Protein AF-A0A427B7E8-F1 (afdb_monomer_lite)

Sequence (206 aa):
RSNPLPLSPSETVASIFVQERGRSRSCPNRGMAKTKPGKKELDSYTIKGANKVVRGTSTPFVSPKVVGDCVLMRPSDAEKPPYVARVERIEADHRGSARVRVRWYYRPEESAGGRRQFHGAKELFLSDHYDVQSARTIEGTCVVHSFKSYTKLEDVGPEDYFCRFEYKAATGGFTPDRVAVYRPLSPLFILLSSMDFYINLLMLLD

Foldseek 3Di:
DDDDDDDALLVVVVVVPPPPDDDDDDDDDDDDDDDFDDWDWDQWDQAPPDRDIWGAFDDPPDDDTDFTFKFFFADPDNVDGTWIWTFHTWIAHPVRWIKTKTFGWDDQCSFSVHDDPPADPQETAGEPDIDIGTSNRTPGTADEDEPVVLVPDPDADPRYHYYDWHAYSVPSAIPPNDDDDDDPQPPVNVVVVVVVVVVVVVVVVD

Secondary structure (DSSP, 8-state):
-PPPPPPPHHHHHHHHTTTT--------------PPPPPEEESEEEPTTS--EEE--B--SSSPPBPPPEEEE--SSTTSPPEEEEEEEEEE-TTS-EEEEEEEEEPGGGSTT---TTS-TTEEEEEEEEEEEEGGGEEEEEEEEEHHHHTT-SS--TTEEEEEEEEETTTTEEESS---------HHHHHHHHHHHHHHHHTT--

InterPro domains:
  IPR001025 Bromo adjacent homology (BAH) domain [PF01426] (67-176)
  IPR001025 Bromo adjacent homology (BAH) domain [PS51038] (63-178)
  IPR001025 Bromo adjacent homology (BAH) domain [SM00439] (63-178)
  IPR043151 Bromo adjacent homology (BAH) domain superfamily [G3DSA:2.30.30.490] (66-187)

pLDDT: mean 76.0, std 21.75, range [28.91, 97.75]

Struct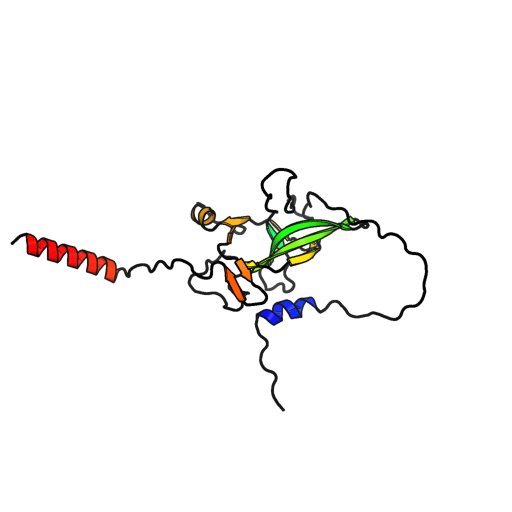ure (mmCIF, N/CA/C/O backbone):
data_AF-A0A427B7E8-F1
#
_entry.id   AF-A0A427B7E8-F1
#
loop_
_atom_site.group_PDB
_atom_site.id
_atom_site.type_symbol
_atom_site.label_atom_id
_atom_site.label_alt_id
_atom_site.label_comp_id
_atom_site.label_asym_id
_atom_site.label_entity_id
_atom_site.label_seq_id
_atom_site.pdbx_PDB_ins_code
_atom_site.Cartn_x
_atom_site.Cartn_y
_atom_site.Cartn_z
_atom_site.occupancy
_atom_site.B_iso_or_equiv
_atom_site.auth_seq_id
_atom_site.auth_comp_id
_atom_site.auth_asym_id
_atom_site.auth_atom_id
_atom_site.pdbx_PDB_model_num
ATOM 1 N N . ARG A 1 1 ? -23.566 -29.086 -22.280 1.00 37.09 1 ARG A N 1
ATOM 2 C CA . ARG A 1 1 ? -23.279 -27.632 -22.249 1.00 37.09 1 ARG A CA 1
ATOM 3 C C . ARG A 1 1 ? -23.268 -27.204 -20.789 1.00 37.09 1 ARG A C 1
ATOM 5 O O . ARG A 1 1 ? -24.310 -26.867 -20.253 1.00 37.09 1 ARG A O 1
ATOM 12 N N . SER A 1 2 ? -22.130 -27.354 -20.121 1.00 35.59 2 SER A N 1
ATOM 13 C CA . SER A 1 2 ? -21.929 -26.903 -18.744 1.00 35.59 2 SER A CA 1
ATOM 14 C C . SER A 1 2 ? -21.457 -25.452 -18.786 1.00 35.59 2 SER A C 1
ATOM 16 O O . SER A 1 2 ? -20.440 -25.164 -19.416 1.00 35.59 2 SER A O 1
ATOM 18 N N . ASN A 1 3 ? -22.215 -24.546 -18.170 1.00 31.62 3 ASN A N 1
ATOM 19 C CA . ASN A 1 3 ? -21.778 -23.168 -17.962 1.00 31.62 3 ASN A CA 1
ATOM 20 C C . ASN A 1 3 ? -20.504 -23.171 -17.098 1.00 31.62 3 ASN A C 1
ATOM 22 O O . ASN A 1 3 ? -20.471 -23.904 -16.105 1.00 31.62 3 ASN A O 1
ATOM 26 N N . PRO A 1 4 ? -19.460 -22.400 -17.442 1.00 40.78 4 PRO A N 1
ATOM 27 C CA . PRO A 1 4 ? -18.305 -22.257 -16.568 1.00 40.78 4 PRO A CA 1
ATOM 28 C C . PRO A 1 4 ? -18.699 -21.516 -15.278 1.00 40.78 4 PRO A C 1
ATOM 30 O O . PRO A 1 4 ? -19.472 -20.557 -15.309 1.00 40.78 4 PRO A O 1
ATOM 33 N N . LEU A 1 5 ? -18.186 -22.007 -14.147 1.00 36.38 5 LEU A N 1
ATOM 34 C CA . LEU A 1 5 ? -18.352 -21.426 -12.812 1.00 36.38 5 LEU A CA 1
ATOM 35 C C . LEU A 1 5 ? -17.667 -20.046 -12.723 1.00 36.38 5 LEU A C 1
ATOM 37 O O . LEU A 1 5 ? -16.650 -19.838 -13.389 1.00 36.38 5 LEU A O 1
ATOM 41 N N . PRO A 1 6 ? -18.181 -19.112 -11.902 1.00 35.22 6 PRO A N 1
ATOM 42 C CA . PRO A 1 6 ? -17.530 -17.824 -11.684 1.00 35.22 6 PRO A CA 1
ATOM 43 C C . PRO A 1 6 ? -16.169 -18.012 -10.994 1.00 35.22 6 PRO A C 1
ATOM 45 O O . PRO A 1 6 ? -16.070 -18.714 -9.988 1.00 35.22 6 PRO A O 1
ATOM 48 N N . LEU A 1 7 ? -15.127 -17.386 -11.552 1.00 35.84 7 LEU A N 1
ATOM 49 C CA . LEU A 1 7 ? -13.766 -17.381 -11.005 1.00 35.84 7 LEU A CA 1
ATOM 50 C C . LEU A 1 7 ? -13.718 -16.682 -9.640 1.00 35.84 7 LEU A C 1
ATOM 52 O O . LEU A 1 7 ? -14.457 -15.730 -9.376 1.00 35.84 7 LEU A O 1
ATOM 56 N N . SER A 1 8 ? -12.823 -17.158 -8.777 1.00 35.56 8 SER A N 1
ATOM 57 C CA . SER A 1 8 ? -12.616 -16.605 -7.439 1.00 35.56 8 SER A CA 1
ATOM 58 C C . SER A 1 8 ? -11.996 -15.191 -7.499 1.00 35.56 8 SER A C 1
ATOM 60 O O . SER A 1 8 ? -11.186 -14.918 -8.388 1.00 35.56 8 SER A O 1
ATOM 62 N N . PRO A 1 9 ? -12.293 -14.274 -6.551 1.00 41.09 9 PRO A N 1
ATOM 63 C CA . PRO A 1 9 ? -11.729 -12.913 -6.542 1.00 41.09 9 PRO A CA 1
ATOM 64 C C . PRO A 1 9 ? -10.189 -12.860 -6.543 1.00 41.09 9 PRO A C 1
ATOM 66 O O . PRO A 1 9 ? -9.605 -11.883 -7.011 1.00 41.09 9 PRO A O 1
ATOM 69 N N . SER A 1 10 ? -9.527 -13.921 -6.063 1.00 42.19 10 SER A N 1
ATOM 70 C CA . SER A 1 10 ? -8.066 -14.077 -6.066 1.00 42.19 10 SER A CA 1
ATOM 71 C C . SER A 1 10 ? -7.474 -14.322 -7.456 1.00 42.19 10 SER A C 1
ATOM 73 O O . SER A 1 10 ? -6.338 -13.927 -7.715 1.00 42.19 10 SER A O 1
ATOM 75 N N . GLU A 1 11 ? -8.228 -14.937 -8.371 1.00 38.25 11 GLU A N 1
ATOM 76 C CA . GLU A 1 11 ? -7.767 -15.196 -9.739 1.00 38.25 11 GLU A CA 1
ATOM 77 C C . GLU A 1 11 ? -7.859 -13.946 -10.612 1.00 38.25 11 GLU A C 1
ATOM 79 O O . GLU A 1 11 ? -7.011 -13.758 -11.477 1.00 38.25 11 GLU A O 1
ATOM 84 N N . THR A 1 12 ? -8.801 -13.039 -10.334 1.00 41.81 12 THR A N 1
ATOM 85 C CA . THR A 1 12 ? -8.992 -11.806 -11.112 1.00 41.81 12 THR A CA 1
ATOM 86 C C . THR A 1 12 ? -7.760 -10.900 -11.069 1.00 41.81 12 THR A C 1
ATOM 88 O O . THR A 1 12 ? -7.371 -10.335 -12.089 1.00 41.81 12 THR A O 1
ATOM 91 N N . VAL A 1 13 ? -7.082 -10.796 -9.921 1.00 41.06 13 VAL A N 1
ATOM 92 C CA . VAL A 1 13 ? -5.848 -9.994 -9.802 1.00 41.06 13 VAL A CA 1
ATOM 93 C C . VAL A 1 13 ? -4.673 -10.677 -10.514 1.00 41.06 13 VAL A C 1
ATOM 95 O O . VAL A 1 13 ? -3.856 -10.001 -11.137 1.00 41.06 13 VAL A O 1
ATOM 98 N N . ALA A 1 14 ? -4.616 -12.013 -10.496 1.00 37.06 14 ALA A N 1
ATOM 99 C CA . ALA A 1 14 ? -3.583 -12.786 -11.186 1.00 37.06 14 ALA A CA 1
ATOM 100 C C . ALA A 1 14 ? -3.776 -12.810 -12.717 1.00 37.06 14 ALA A C 1
ATOM 102 O O . ALA A 1 14 ? -2.796 -12.768 -13.460 1.00 37.06 14 ALA A O 1
ATOM 103 N N . SER A 1 15 ? -5.020 -12.827 -13.207 1.00 37.25 15 SER A N 1
ATOM 104 C CA . SER A 1 15 ? -5.332 -12.851 -14.641 1.00 37.25 15 SER A CA 1
ATOM 105 C C . SER A 1 15 ? -5.178 -11.490 -15.325 1.00 37.25 15 SER A C 1
ATOM 107 O O . SER A 1 15 ? -4.880 -11.444 -16.517 1.00 37.25 15 SER A O 1
ATOM 109 N N . ILE A 1 16 ? -5.325 -10.376 -14.596 1.00 40.59 16 ILE A N 1
ATOM 110 C CA . ILE A 1 16 ? -5.232 -9.018 -15.170 1.00 40.59 16 ILE A CA 1
ATOM 111 C C . ILE A 1 16 ? -3.796 -8.659 -15.610 1.00 40.59 16 ILE A C 1
ATOM 113 O O . ILE A 1 16 ? -3.622 -7.877 -16.541 1.00 40.59 16 ILE A O 1
ATOM 117 N N . PHE A 1 17 ? -2.755 -9.278 -15.040 1.00 41.44 17 PHE A N 1
ATOM 118 C CA . PHE A 1 17 ? -1.353 -8.963 -15.372 1.00 41.44 17 PHE A CA 1
ATOM 119 C C . PHE A 1 17 ? -0.714 -9.856 -16.455 1.00 41.44 17 PHE A C 1
ATOM 121 O O . PHE A 1 17 ? 0.466 -9.695 -16.772 1.00 41.44 17 PHE A O 1
ATOM 128 N N . VAL A 1 18 ? -1.471 -10.775 -17.069 1.00 39.47 18 VAL A N 1
ATOM 129 C CA . VAL A 1 18 ? -0.955 -11.668 -18.131 1.00 39.47 18 VAL A CA 1
ATOM 130 C C . VAL A 1 18 ? -1.070 -11.052 -19.544 1.00 39.47 18 VAL A C 1
ATOM 132 O O . VAL A 1 18 ? -0.417 -11.520 -20.479 1.00 39.47 18 VAL A O 1
ATOM 135 N N . GLN A 1 19 ? -1.796 -9.944 -19.725 1.00 33.22 19 GLN A N 1
ATOM 136 C CA . GLN A 1 19 ? -2.149 -9.396 -21.046 1.00 33.22 19 GLN A CA 1
ATOM 137 C C . GLN A 1 19 ? -1.068 -8.513 -21.726 1.00 33.22 19 GLN A C 1
ATOM 139 O O . GLN A 1 19 ? -1.409 -7.628 -22.499 1.00 33.22 19 GLN A O 1
ATOM 144 N N . GLU A 1 20 ? 0.235 -8.741 -21.509 1.00 38.25 20 GLU A N 1
ATOM 145 C CA . GLU A 1 20 ? 1.307 -8.091 -22.307 1.00 38.25 20 GLU A CA 1
ATOM 146 C C . GLU A 1 20 ? 2.416 -9.055 -22.778 1.00 38.25 20 GLU A C 1
ATOM 148 O O . GLU A 1 20 ? 3.573 -8.681 -22.979 1.00 38.25 20 GLU A O 1
ATOM 153 N N . ARG A 1 21 ? 2.097 -10.332 -23.020 1.00 38.88 21 ARG A N 1
ATOM 154 C CA . ARG A 1 21 ? 3.021 -11.239 -23.731 1.00 38.88 21 ARG A CA 1
ATOM 155 C C . ARG A 1 21 ? 2.403 -11.796 -25.004 1.00 38.88 21 ARG A C 1
ATOM 157 O O . ARG A 1 21 ? 1.985 -12.946 -25.052 1.00 38.88 21 ARG A O 1
ATOM 164 N N . GLY A 1 22 ? 2.406 -10.987 -26.064 1.00 29.19 22 GLY A N 1
ATOM 165 C CA . GLY A 1 22 ? 1.890 -11.383 -27.375 1.00 29.19 22 GLY A CA 1
ATOM 166 C C . GLY A 1 22 ? 2.689 -10.861 -28.570 1.00 29.19 22 GLY A C 1
ATOM 167 O O . GLY A 1 22 ? 2.204 -9.983 -29.270 1.00 29.19 22 GLY A O 1
ATOM 168 N N . ARG A 1 23 ? 3.883 -11.424 -28.830 1.00 30.59 23 ARG A N 1
ATOM 169 C CA . ARG A 1 23 ? 4.387 -11.857 -30.164 1.00 30.59 23 ARG A CA 1
ATOM 170 C C . ARG A 1 23 ? 5.882 -12.192 -30.100 1.00 30.59 23 ARG A C 1
ATOM 172 O O . ARG A 1 23 ? 6.728 -11.309 -30.155 1.00 30.59 23 ARG A O 1
ATOM 179 N N . SER A 1 24 ? 6.204 -13.484 -30.056 1.00 31.16 24 SER A N 1
ATOM 180 C CA . SER A 1 24 ? 7.532 -13.985 -30.424 1.00 31.16 24 SER A CA 1
ATOM 181 C C . SER A 1 24 ? 7.442 -14.564 -31.834 1.00 31.16 24 SER A C 1
ATOM 183 O O . SER A 1 24 ? 6.678 -15.499 -32.069 1.00 31.16 24 SER A O 1
ATOM 185 N N . ARG A 1 25 ? 8.180 -13.982 -32.783 1.00 34.78 25 ARG A N 1
ATOM 186 C CA . ARG A 1 25 ? 8.482 -14.610 -34.073 1.00 34.78 25 ARG A CA 1
ATOM 187 C C . ARG A 1 25 ? 9.957 -15.011 -34.061 1.00 34.78 25 ARG A C 1
ATOM 189 O O . ARG A 1 25 ? 10.818 -14.157 -33.893 1.00 34.78 25 ARG A O 1
ATOM 196 N N . SER A 1 26 ? 10.167 -16.324 -34.177 1.00 31.08 26 SER A N 1
ATOM 197 C CA . SER A 1 26 ? 11.325 -17.060 -34.717 1.00 31.08 26 SER A CA 1
ATOM 198 C C . SER A 1 26 ? 12.724 -16.423 -34.638 1.00 31.08 26 SER A C 1
ATOM 200 O O . SER A 1 26 ? 13.032 -15.472 -35.352 1.00 31.08 26 SER A O 1
ATOM 202 N N . CYS A 1 27 ? 13.623 -17.071 -33.886 1.00 28.91 27 CYS A N 1
ATOM 203 C CA . CYS A 1 27 ? 15.077 -17.004 -34.101 1.00 28.91 27 CYS A CA 1
ATOM 204 C C . CYS A 1 27 ? 15.452 -17.771 -35.394 1.00 28.91 27 CYS A C 1
ATOM 206 O O . CYS A 1 27 ? 14.729 -18.707 -35.745 1.00 28.91 27 CYS A O 1
ATOM 208 N N . PRO A 1 28 ? 16.557 -17.428 -36.091 1.00 44.78 28 PRO A N 1
ATOM 209 C CA . PRO A 1 28 ? 17.889 -17.847 -35.626 1.00 44.78 28 PRO A CA 1
ATOM 210 C C . PRO A 1 28 ? 19.011 -16.817 -35.892 1.00 44.78 28 PRO A C 1
ATOM 212 O O . PRO A 1 28 ? 19.039 -16.173 -36.931 1.00 44.78 28 PRO A O 1
ATOM 215 N N . ASN A 1 29 ? 19.988 -16.683 -34.988 1.00 31.52 29 ASN A N 1
ATOM 216 C CA . ASN A 1 29 ? 21.322 -17.267 -35.181 1.00 31.52 29 ASN A CA 1
ATOM 217 C C . ASN A 1 29 ? 22.261 -16.978 -33.998 1.00 31.52 29 ASN A C 1
ATOM 219 O O . ASN A 1 29 ? 22.128 -15.997 -33.269 1.00 31.52 29 ASN A O 1
ATOM 223 N N . ARG A 1 30 ? 23.199 -17.904 -33.815 1.00 47.28 30 ARG A N 1
ATOM 224 C CA . ARG A 1 30 ? 24.171 -18.019 -32.726 1.00 47.28 30 ARG A CA 1
ATOM 225 C C . ARG A 1 30 ? 25.289 -16.973 -32.895 1.00 47.28 30 ARG A C 1
ATOM 227 O O . ARG A 1 30 ? 25.901 -16.918 -33.954 1.00 47.28 30 ARG A O 1
ATOM 234 N N . GLY A 1 31 ? 25.590 -16.187 -31.858 1.00 31.00 31 GLY A N 1
ATOM 235 C CA . GLY A 1 31 ? 26.728 -15.260 -31.871 1.00 31.00 31 GLY A CA 1
ATOM 236 C C . GLY A 1 31 ? 26.969 -14.551 -30.535 1.00 31.00 31 GLY A C 1
ATOM 237 O O . GLY A 1 31 ? 26.147 -13.748 -30.114 1.00 31.00 31 GLY A O 1
ATOM 238 N N . MET A 1 32 ? 28.113 -14.861 -29.911 1.00 34.97 32 MET A N 1
ATOM 239 C CA . MET A 1 32 ? 28.800 -14.163 -28.806 1.00 34.97 32 MET A CA 1
ATOM 240 C C . MET A 1 32 ? 27.991 -13.816 -27.541 1.00 34.97 32 MET A C 1
ATOM 242 O O . MET A 1 32 ? 27.148 -12.920 -27.516 1.00 34.97 32 MET A O 1
ATOM 246 N N . ALA A 1 33 ? 28.359 -14.460 -26.429 1.00 42.69 33 ALA A N 1
ATOM 247 C CA . ALA A 1 33 ? 27.964 -14.060 -25.084 1.00 42.69 33 ALA A CA 1
ATOM 248 C C . ALA A 1 33 ? 28.515 -12.658 -24.769 1.00 42.69 33 ALA A C 1
ATOM 250 O O . ALA A 1 33 ? 29.646 -12.499 -24.323 1.00 42.69 33 ALA A O 1
ATOM 251 N N . LYS A 1 34 ? 27.701 -11.627 -25.010 1.00 34.41 34 LYS A N 1
ATOM 252 C CA . LYS A 1 34 ? 27.909 -10.303 -24.426 1.00 34.41 34 LYS A CA 1
ATOM 253 C C . LYS A 1 34 ? 27.431 -10.371 -22.979 1.00 34.41 34 LYS A C 1
ATOM 255 O O . LYS A 1 34 ? 26.247 -10.606 -22.728 1.00 34.41 34 LYS A O 1
ATOM 260 N N . THR A 1 35 ? 28.347 -10.197 -22.032 1.00 43.00 35 THR A N 1
ATOM 261 C CA . THR A 1 35 ? 28.036 -9.985 -20.616 1.00 43.00 35 THR A CA 1
ATOM 262 C C . THR A 1 35 ? 27.009 -8.860 -20.521 1.00 43.00 35 THR A C 1
ATOM 264 O O . THR A 1 35 ? 27.257 -7.737 -20.960 1.00 43.00 35 THR A O 1
ATOM 267 N N . LYS A 1 36 ? 25.807 -9.177 -20.022 1.00 50.84 36 LYS A N 1
ATOM 268 C CA . LYS A 1 36 ? 24.754 -8.176 -19.824 1.00 50.84 36 LYS A CA 1
ATOM 269 C C . LYS A 1 36 ? 25.308 -7.106 -18.874 1.00 50.84 36 LYS A C 1
ATOM 271 O O . LYS A 1 36 ? 25.783 -7.489 -17.805 1.00 50.84 36 LYS A O 1
ATOM 276 N N . PRO A 1 37 ? 25.253 -5.806 -19.217 1.00 50.06 37 PRO A N 1
ATOM 277 C CA . PRO A 1 37 ? 25.640 -4.759 -18.282 1.00 50.06 37 PRO A CA 1
ATOM 278 C C . PRO A 1 37 ? 24.789 -4.909 -17.016 1.00 50.06 37 PRO A C 1
ATOM 280 O O . PRO A 1 37 ? 23.557 -4.978 -17.091 1.00 50.06 37 PRO A O 1
ATOM 283 N N . GLY A 1 38 ? 25.469 -5.082 -15.880 1.00 58.19 38 GLY A N 1
ATOM 284 C CA . GLY A 1 38 ? 24.855 -5.407 -14.598 1.00 58.19 38 GLY A CA 1
ATOM 285 C C . GLY A 1 38 ? 23.848 -4.340 -14.184 1.00 58.19 38 GLY A C 1
ATOM 286 O O . GLY A 1 38 ? 24.094 -3.145 -14.335 1.00 58.19 38 GLY A O 1
ATOM 287 N N . LYS A 1 39 ? 22.691 -4.773 -13.681 1.00 68.00 39 LYS A N 1
ATOM 288 C CA . LYS A 1 39 ? 21.717 -3.871 -13.066 1.00 68.00 39 LYS A CA 1
ATOM 289 C C . LYS A 1 39 ? 22.370 -3.185 -11.865 1.00 68.00 39 LYS A C 1
ATOM 291 O O . LYS A 1 39 ? 22.952 -3.872 -11.027 1.00 68.00 39 LYS A O 1
ATOM 296 N N . LYS A 1 40 ? 22.260 -1.859 -11.776 1.00 83.62 40 LYS A N 1
ATOM 297 C CA . LYS A 1 40 ? 22.795 -1.086 -10.650 1.00 83.62 40 LYS A CA 1
ATOM 298 C C . LYS A 1 40 ? 21.686 -0.855 -9.628 1.00 83.62 40 LYS A C 1
ATOM 300 O O . LYS A 1 40 ? 20.606 -0.397 -9.989 1.00 83.62 40 LYS A O 1
ATOM 305 N N . GLU A 1 41 ? 21.942 -1.179 -8.368 1.00 85.38 41 GLU A N 1
ATOM 306 C CA . GLU A 1 41 ? 21.055 -0.813 -7.261 1.00 85.38 41 GLU A CA 1
ATOM 307 C C . GLU A 1 41 ? 21.144 0.689 -6.987 1.00 85.38 41 GLU A C 1
ATOM 309 O O . GLU A 1 41 ? 22.225 1.273 -7.080 1.00 85.38 41 GLU A O 1
ATOM 314 N N . LEU A 1 42 ? 20.004 1.311 -6.702 1.00 84.44 42 LEU A N 1
ATOM 315 C CA . LEU A 1 42 ? 19.911 2.718 -6.332 1.00 84.44 42 LEU A CA 1
ATOM 316 C C . LEU A 1 42 ? 19.468 2.839 -4.875 1.00 84.44 42 LEU A C 1
ATOM 318 O O . LEU A 1 42 ? 18.550 2.137 -4.453 1.00 84.44 42 LEU A O 1
ATOM 322 N N . ASP A 1 43 ? 20.053 3.791 -4.150 1.00 85.00 43 ASP A N 1
ATOM 323 C CA . ASP A 1 43 ? 19.657 4.090 -2.768 1.00 85.00 43 ASP A CA 1
ATOM 324 C C . ASP A 1 43 ? 18.308 4.824 -2.705 1.00 85.00 43 ASP A C 1
ATOM 326 O O . ASP A 1 43 ? 17.549 4.688 -1.743 1.00 85.00 43 ASP A O 1
ATOM 330 N N . SER A 1 44 ? 17.992 5.611 -3.739 1.00 89.31 44 SER A N 1
ATOM 331 C CA . SER A 1 44 ? 16.766 6.400 -3.811 1.00 89.31 44 SER A CA 1
ATOM 332 C C . SER A 1 44 ? 16.293 6.666 -5.244 1.00 89.31 44 SER A C 1
ATOM 334 O O . SER A 1 44 ? 17.034 6.511 -6.219 1.00 89.31 44 SER A O 1
ATOM 336 N N . TYR A 1 45 ? 15.030 7.069 -5.369 1.00 89.94 45 TYR A N 1
ATOM 337 C CA . TYR A 1 45 ? 14.390 7.484 -6.612 1.00 89.94 45 TYR A CA 1
ATOM 338 C C . TYR A 1 45 ? 13.497 8.702 -6.375 1.00 89.94 45 TYR A C 1
ATOM 340 O O . TYR A 1 45 ? 12.617 8.673 -5.517 1.00 89.94 45 TYR A O 1
ATOM 348 N N . THR A 1 46 ? 13.686 9.759 -7.162 1.00 91.88 46 THR A N 1
ATOM 349 C CA . THR A 1 46 ? 12.806 10.934 -7.140 1.00 91.88 46 THR A CA 1
ATOM 350 C C . THR A 1 46 ? 11.624 10.712 -8.075 1.00 91.88 46 THR A C 1
ATOM 352 O O . THR A 1 46 ? 11.805 10.445 -9.267 1.00 91.88 46 THR A O 1
ATOM 355 N N . ILE A 1 47 ? 10.410 10.834 -7.540 1.00 89.06 47 ILE A N 1
ATOM 356 C CA . ILE A 1 47 ? 9.178 10.708 -8.320 1.00 89.06 47 ILE A CA 1
ATOM 357 C C . ILE A 1 47 ? 9.154 11.830 -9.364 1.00 89.06 47 ILE A C 1
ATOM 359 O O . ILE A 1 47 ? 9.420 12.992 -9.076 1.00 89.06 47 ILE A O 1
ATOM 363 N N . LYS A 1 48 ? 8.862 11.506 -10.623 1.00 81.62 48 LYS A N 1
ATOM 364 C CA . LYS A 1 48 ? 8.803 12.532 -11.672 1.00 81.62 48 LYS A CA 1
ATOM 365 C C . LYS A 1 48 ? 7.533 13.362 -11.502 1.00 81.62 48 LYS A C 1
ATOM 367 O O . LYS A 1 48 ? 6.450 12.796 -11.433 1.00 81.62 48 LYS A O 1
ATOM 372 N N . GLY A 1 49 ? 7.666 14.687 -11.461 1.00 75.19 49 GLY A N 1
ATOM 373 C CA . GLY A 1 49 ? 6.532 15.610 -11.303 1.00 75.19 49 GLY A CA 1
ATOM 374 C C . GLY A 1 49 ? 6.115 15.880 -9.854 1.00 75.19 49 GLY A C 1
ATOM 375 O O . GLY A 1 49 ? 5.320 16.782 -9.620 1.00 75.19 49 GLY A O 1
ATOM 376 N N . ALA A 1 50 ? 6.692 15.174 -8.880 1.00 72.62 50 ALA A N 1
ATOM 377 C CA . ALA A 1 50 ? 6.544 15.468 -7.461 1.00 72.62 50 ALA A CA 1
ATOM 378 C C . ALA A 1 50 ? 7.940 15.502 -6.831 1.00 72.62 50 ALA A C 1
ATOM 380 O O . ALA A 1 50 ? 8.683 14.540 -6.963 1.00 72.62 50 ALA A O 1
ATOM 381 N N . ASN A 1 51 ? 8.316 16.572 -6.125 1.00 81.38 51 ASN A N 1
ATOM 382 C CA . ASN A 1 51 ? 9.623 16.692 -5.450 1.00 81.38 51 ASN A CA 1
ATOM 383 C C . ASN A 1 51 ? 9.730 15.782 -4.203 1.00 81.38 51 ASN A C 1
ATOM 385 O O . ASN A 1 51 ? 10.129 16.218 -3.127 1.00 81.38 51 ASN A O 1
ATOM 389 N N . LYS A 1 52 ? 9.327 14.515 -4.334 1.00 88.00 52 LYS A N 1
ATOM 390 C CA . LYS A 1 52 ? 9.325 13.482 -3.302 1.00 88.00 52 LYS A CA 1
ATOM 391 C C . LYS A 1 52 ? 10.322 12.388 -3.679 1.00 88.00 52 LYS A C 1
ATOM 393 O O . LYS A 1 52 ? 10.394 11.968 -4.835 1.00 88.00 52 LYS A O 1
ATOM 398 N N . VAL A 1 53 ? 11.075 11.928 -2.688 1.00 89.88 53 VAL A N 1
ATOM 399 C CA . VAL A 1 53 ? 12.111 10.899 -2.831 1.00 89.88 53 VAL A CA 1
ATOM 400 C C . VAL A 1 53 ? 11.638 9.617 -2.154 1.00 89.88 53 VAL A C 1
ATOM 402 O O . VAL A 1 53 ? 11.126 9.664 -1.042 1.00 89.88 53 VAL A O 1
ATOM 405 N N . VAL A 1 54 ? 11.822 8.491 -2.836 1.00 91.75 54 VAL A N 1
ATOM 406 C CA . VAL A 1 54 ? 11.476 7.139 -2.388 1.00 91.75 54 VAL A CA 1
ATOM 407 C C . VAL A 1 54 ? 12.754 6.342 -2.169 1.00 91.75 54 VAL A C 1
ATOM 409 O O . VAL A 1 54 ? 13.644 6.364 -3.020 1.00 91.75 54 VAL A O 1
ATOM 412 N N . ARG A 1 55 ? 12.840 5.611 -1.060 1.00 91.94 55 ARG A N 1
ATOM 413 C CA . ARG A 1 55 ? 13.970 4.752 -0.689 1.00 91.94 55 ARG A CA 1
ATOM 414 C C . ARG A 1 55 ? 13.526 3.305 -0.523 1.00 91.94 55 ARG A C 1
ATOM 416 O O . ARG A 1 55 ? 12.428 3.023 -0.044 1.00 91.94 55 ARG A O 1
ATOM 423 N N . GLY A 1 56 ? 14.394 2.387 -0.937 1.00 86.31 56 GLY A N 1
ATOM 424 C CA . GLY A 1 56 ? 14.196 0.960 -0.703 1.00 86.31 56 GLY A CA 1
ATOM 425 C C . GLY A 1 56 ? 14.553 0.549 0.721 1.00 86.31 56 GLY A C 1
ATOM 426 O O . GLY A 1 56 ? 15.194 1.293 1.463 1.00 86.31 56 GLY A O 1
ATOM 427 N N . THR A 1 57 ? 14.157 -0.666 1.082 1.00 82.31 57 THR A N 1
ATOM 428 C CA . THR A 1 57 ? 14.633 -1.327 2.293 1.00 82.31 57 THR A CA 1
ATOM 429 C C . THR A 1 57 ? 16.154 -1.469 2.220 1.00 82.31 57 THR A C 1
ATOM 431 O O . THR A 1 57 ? 16.671 -2.112 1.308 1.00 82.31 57 THR A O 1
ATOM 434 N N . SER A 1 58 ? 16.874 -0.943 3.209 1.00 73.50 58 SER A N 1
ATOM 435 C CA . SER A 1 58 ? 18.310 -1.186 3.356 1.00 73.50 58 SER A CA 1
ATOM 436 C C . SER A 1 58 ? 18.574 -2.085 4.562 1.00 73.50 58 SER A C 1
ATOM 438 O O . SER A 1 58 ? 17.955 -1.967 5.622 1.00 73.50 58 SER A O 1
ATOM 440 N N . THR A 1 59 ? 19.484 -3.041 4.395 1.00 59.75 59 THR A N 1
ATOM 441 C CA . THR A 1 59 ? 20.048 -3.815 5.504 1.00 59.75 59 THR A CA 1
ATOM 442 C C . THR A 1 59 ? 21.449 -3.281 5.765 1.00 59.75 59 THR A C 1
ATOM 444 O O . THR A 1 59 ? 22.355 -3.596 4.988 1.00 59.75 59 THR A O 1
ATOM 447 N N . PRO A 1 60 ? 21.660 -2.459 6.806 1.00 65.75 60 PRO A N 1
ATOM 448 C CA . PRO A 1 60 ? 23.006 -2.076 7.196 1.00 65.75 60 PRO A CA 1
ATOM 449 C C . PRO A 1 60 ? 23.810 -3.326 7.565 1.00 65.75 60 PRO A C 1
ATOM 451 O O . PRO A 1 60 ? 23.265 -4.293 8.099 1.00 65.75 60 PRO A O 1
ATOM 454 N N . PHE A 1 61 ? 25.119 -3.297 7.304 1.00 64.62 61 PHE A N 1
ATOM 455 C CA . PHE A 1 61 ? 26.046 -4.381 7.658 1.00 64.62 61 PHE A CA 1
ATOM 456 C C . PHE A 1 61 ? 26.068 -4.661 9.177 1.00 64.62 61 PHE A C 1
ATOM 458 O O . PHE A 1 61 ? 26.439 -5.751 9.600 1.00 64.62 61 PHE A O 1
ATOM 465 N N . VAL A 1 62 ? 25.612 -3.704 9.999 1.00 51.50 62 VAL A N 1
ATOM 466 C CA . VAL A 1 62 ? 25.446 -3.834 11.451 1.00 51.50 62 VAL A CA 1
ATOM 467 C C . VAL A 1 62 ? 24.117 -3.182 11.878 1.00 51.50 62 VAL A C 1
ATOM 469 O O . VAL A 1 62 ? 24.013 -1.960 11.903 1.00 51.50 62 VAL A O 1
ATOM 472 N N . SER A 1 63 ? 23.122 -3.991 12.278 1.00 59.50 63 SER A N 1
ATOM 473 C CA . SER A 1 63 ? 21.845 -3.602 12.940 1.00 59.50 63 SER A CA 1
ATOM 474 C C . SER A 1 63 ? 20.880 -2.662 12.173 1.00 59.50 63 SER A C 1
ATOM 476 O O . SER A 1 63 ? 21.169 -2.247 11.060 1.00 59.50 63 SER A O 1
ATOM 478 N N . PRO A 1 64 ? 19.675 -2.410 12.726 1.00 67.75 64 PRO A N 1
ATOM 479 C CA . PRO A 1 64 ? 18.402 -2.990 12.281 1.00 67.75 64 PRO A CA 1
ATOM 480 C C . PRO A 1 64 ? 18.045 -2.730 10.804 1.00 67.75 64 PRO A C 1
ATOM 482 O O . PRO A 1 64 ? 18.354 -1.688 10.234 1.00 67.75 64 PRO A O 1
ATOM 485 N N . LYS A 1 65 ? 17.307 -3.677 10.204 1.00 70.25 65 LYS A N 1
ATOM 486 C CA . LYS A 1 65 ? 16.719 -3.537 8.862 1.00 70.25 65 LYS A CA 1
ATOM 487 C C . LYS A 1 65 ? 15.892 -2.249 8.793 1.00 70.25 65 LYS A C 1
ATOM 489 O O . LYS A 1 65 ? 14.871 -2.140 9.474 1.00 70.25 65 LYS A O 1
ATOM 494 N N . VAL A 1 66 ? 16.308 -1.311 7.947 1.00 78.06 66 VAL A N 1
ATOM 495 C CA . VAL A 1 66 ? 15.549 -0.090 7.683 1.00 78.06 66 VAL A CA 1
ATOM 496 C C . VAL A 1 66 ? 14.432 -0.460 6.721 1.00 78.06 66 VAL A C 1
ATOM 498 O O . VAL A 1 66 ? 14.675 -0.924 5.607 1.00 78.06 66 VAL A O 1
ATOM 501 N N . VAL A 1 67 ? 13.195 -0.323 7.186 1.00 81.44 67 VAL A N 1
ATOM 502 C CA . VAL A 1 67 ? 12.002 -0.593 6.381 1.00 81.44 67 VAL A CA 1
ATOM 503 C C . VAL A 1 67 ? 11.929 0.452 5.268 1.00 81.44 67 VAL A C 1
ATOM 505 O O . VAL A 1 67 ? 12.024 1.642 5.553 1.00 81.44 67 VAL A O 1
ATOM 508 N N . GLY A 1 68 ? 11.793 0.007 4.016 1.00 86.88 68 GLY A N 1
ATOM 509 C CA . GLY A 1 68 ? 11.668 0.916 2.878 1.00 86.88 68 GLY A CA 1
ATOM 510 C C . GLY A 1 68 ? 10.370 1.721 2.886 1.00 86.88 68 GLY A C 1
ATOM 511 O O . GLY A 1 68 ? 9.407 1.383 3.584 1.00 86.88 68 GLY A O 1
ATOM 512 N N . ASP A 1 69 ? 10.349 2.780 2.080 1.00 94.31 69 ASP A N 1
ATOM 513 C CA . ASP A 1 69 ? 9.213 3.694 2.002 1.00 94.31 69 ASP A CA 1
ATOM 514 C C . ASP A 1 69 ? 7.969 2.981 1.436 1.00 94.31 69 ASP A C 1
ATOM 516 O O . ASP A 1 69 ? 8.059 2.031 0.645 1.00 94.31 69 ASP A O 1
ATOM 520 N N . CYS A 1 70 ? 6.786 3.444 1.842 1.00 96.50 70 CYS A N 1
ATOM 521 C CA . CYS A 1 70 ? 5.518 2.999 1.271 1.00 96.50 70 CYS A CA 1
ATOM 522 C C . CYS A 1 70 ? 5.058 3.979 0.185 1.00 96.50 70 CYS A C 1
ATOM 524 O O . CYS A 1 70 ? 5.223 5.196 0.296 1.00 96.50 70 CYS A O 1
ATOM 526 N N . VAL A 1 71 ? 4.507 3.437 -0.896 1.00 96.88 71 VAL A N 1
ATOM 527 C CA . VAL A 1 71 ? 4.144 4.195 -2.094 1.00 96.88 71 VAL A CA 1
ATOM 528 C C . VAL A 1 71 ? 2.737 3.866 -2.565 1.00 96.88 71 VAL A C 1
ATOM 530 O O . VAL A 1 71 ? 2.254 2.744 -2.396 1.00 96.88 71 VAL A O 1
ATOM 533 N N . LEU A 1 72 ? 2.120 4.859 -3.203 1.00 96.44 72 LEU A N 1
ATOM 534 C CA . LEU A 1 72 ? 0.919 4.702 -4.006 1.00 96.44 72 LEU A CA 1
ATOM 535 C C . LEU A 1 72 ? 1.312 4.450 -5.458 1.00 96.44 72 LEU A C 1
ATOM 537 O O . LEU A 1 72 ? 2.102 5.202 -6.039 1.00 96.44 72 LEU A O 1
ATOM 541 N N . MET A 1 73 ? 0.756 3.397 -6.043 1.00 95.25 73 MET A N 1
ATOM 542 C CA . MET A 1 73 ? 1.020 2.995 -7.417 1.00 95.25 73 MET A CA 1
ATOM 543 C C . MET A 1 73 ? -0.264 3.028 -8.231 1.00 95.25 73 MET A C 1
ATOM 545 O O . MET A 1 73 ? -1.314 2.571 -7.773 1.00 95.25 73 MET A O 1
ATOM 549 N N . ARG A 1 74 ? -0.149 3.537 -9.458 1.00 94.44 74 ARG A N 1
ATOM 550 C CA . ARG A 1 74 ? -1.258 3.614 -10.401 1.00 94.44 74 ARG A CA 1
ATOM 551 C C . ARG A 1 74 ? -1.876 2.227 -10.611 1.00 94.44 74 ARG A C 1
ATOM 553 O O . ARG A 1 74 ? -1.131 1.293 -10.931 1.00 94.44 74 ARG A O 1
ATOM 560 N N . PRO A 1 75 ? -3.203 2.091 -10.487 1.00 92.12 75 PRO A N 1
ATOM 561 C CA . PRO A 1 75 ? -3.876 0.843 -10.778 1.00 92.12 75 PRO A CA 1
ATOM 562 C C . PRO A 1 75 ? -3.999 0.607 -12.285 1.00 92.12 75 PRO A C 1
ATOM 564 O O . PRO A 1 75 ? -3.955 1.539 -13.087 1.00 92.12 75 PRO A O 1
ATOM 567 N N . SER A 1 76 ? -4.162 -0.654 -12.689 1.00 88.38 76 SER A N 1
ATOM 568 C CA . SER A 1 76 ? -4.437 -0.989 -14.097 1.00 88.38 76 SER A CA 1
ATOM 569 C C . SER A 1 76 ? -5.817 -0.506 -14.549 1.00 88.38 76 SER A C 1
ATOM 571 O O . SER A 1 76 ? -6.026 -0.253 -15.730 1.00 88.38 76 SER A O 1
ATOM 573 N N . ASP A 1 77 ? -6.742 -0.393 -13.599 1.00 88.81 77 ASP A N 1
ATOM 574 C CA . ASP A 1 77 ? -8.111 0.068 -13.782 1.00 88.81 77 ASP A CA 1
ATOM 575 C C . ASP A 1 77 ? -8.274 1.412 -13.066 1.00 88.81 77 ASP A C 1
ATOM 577 O O . ASP A 1 77 ? -8.076 1.488 -11.853 1.00 88.81 77 ASP A O 1
ATOM 581 N N . ALA A 1 78 ? -8.601 2.464 -13.818 1.00 86.94 78 ALA A N 1
ATOM 582 C CA . ALA A 1 78 ? -8.671 3.834 -13.314 1.00 86.94 78 ALA A CA 1
ATOM 583 C C . ALA A 1 78 ? -9.818 4.062 -12.315 1.00 86.94 78 ALA A C 1
ATOM 585 O O . ALA A 1 78 ? -9.790 5.050 -11.585 1.00 86.94 78 ALA A O 1
ATOM 586 N N . GLU A 1 79 ? -10.808 3.165 -12.262 1.00 90.19 79 GLU A N 1
ATOM 587 C CA . GLU A 1 79 ? -11.893 3.236 -11.277 1.00 90.19 79 GLU A CA 1
ATOM 588 C C . GLU A 1 79 ? -11.458 2.738 -9.893 1.00 90.19 79 GLU A C 1
ATOM 590 O O . GLU A 1 79 ? -12.106 3.023 -8.883 1.00 90.19 79 GLU A O 1
ATOM 595 N N . LYS A 1 80 ? -10.349 1.994 -9.823 1.00 89.62 80 LYS A N 1
ATOM 596 C CA . LYS A 1 80 ? -9.832 1.463 -8.564 1.00 89.62 80 LYS A CA 1
ATOM 597 C C . LYS A 1 80 ? -8.988 2.505 -7.836 1.00 89.62 80 LYS A C 1
ATOM 599 O O . LYS A 1 80 ? -8.316 3.320 -8.467 1.00 89.62 80 LYS A O 1
ATOM 604 N N . PRO A 1 81 ? -8.965 2.470 -6.494 1.00 92.94 81 PRO A N 1
ATOM 605 C CA . PRO A 1 81 ? -8.028 3.289 -5.742 1.00 92.94 81 PRO A CA 1
ATOM 606 C C . PRO A 1 81 ? -6.579 2.867 -6.045 1.00 92.94 81 PRO A C 1
ATOM 608 O O . PRO A 1 81 ? -6.337 1.701 -6.373 1.00 92.94 81 PRO A O 1
ATOM 611 N N . PRO A 1 82 ? -5.594 3.767 -5.868 1.00 95.69 82 PRO A N 1
ATOM 612 C CA . PRO A 1 82 ? -4.190 3.418 -6.022 1.00 95.69 82 PRO A CA 1
ATOM 613 C C . PRO A 1 8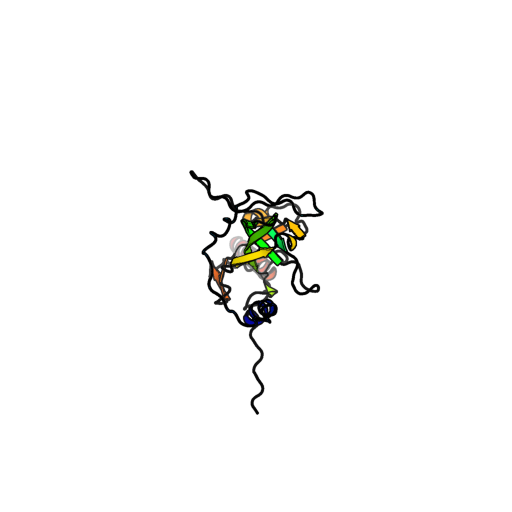2 ? -3.784 2.235 -5.142 1.00 95.69 82 PRO A C 1
ATOM 615 O O . PRO A 1 82 ? -4.192 2.124 -3.973 1.00 95.69 82 PRO A O 1
ATOM 618 N N . TYR A 1 83 ? -2.951 1.366 -5.713 1.00 96.50 83 TYR A N 1
ATOM 619 C CA . TYR A 1 83 ? -2.371 0.240 -4.998 1.00 96.50 83 TYR A CA 1
ATOM 620 C C . TYR A 1 83 ? -1.340 0.740 -3.996 1.00 96.50 83 TYR A C 1
ATOM 622 O O . TYR A 1 83 ? -0.594 1.678 -4.274 1.00 96.50 83 TYR A O 1
ATOM 630 N N . VAL A 1 84 ? -1.273 0.089 -2.838 1.00 97.62 84 VAL A N 1
ATOM 631 C CA . VAL A 1 84 ? -0.312 0.438 -1.793 1.00 97.62 84 VAL A CA 1
ATOM 632 C C . VAL A 1 84 ? 0.782 -0.618 -1.760 1.00 97.62 84 VAL A C 1
ATOM 634 O O . VAL A 1 84 ? 0.504 -1.815 -1.702 1.00 97.62 84 VAL A O 1
ATOM 637 N N . ALA A 1 85 ? 2.040 -0.192 -1.792 1.00 97.25 85 ALA A N 1
ATOM 638 C CA . ALA A 1 85 ? 3.169 -1.111 -1.790 1.00 97.25 85 ALA A CA 1
ATOM 639 C C . ALA A 1 85 ? 4.306 -0.607 -0.906 1.00 97.25 85 ALA A C 1
ATOM 641 O O . ALA A 1 85 ? 4.541 0.595 -0.802 1.00 97.25 85 ALA A O 1
ATOM 642 N N . ARG A 1 86 ? 5.049 -1.535 -0.303 1.00 96.50 86 ARG A N 1
ATOM 643 C CA . ARG A 1 86 ? 6.332 -1.239 0.335 1.00 96.50 86 ARG A CA 1
ATOM 644 C C . ARG A 1 86 ? 7.461 -1.446 -0.661 1.00 96.50 86 ARG A C 1
ATOM 646 O O . ARG A 1 86 ? 7.541 -2.507 -1.283 1.00 96.50 86 ARG A O 1
ATOM 653 N N . VAL A 1 87 ? 8.358 -0.474 -0.782 1.00 95.88 87 VAL A N 1
ATOM 654 C CA . VAL A 1 87 ? 9.533 -0.587 -1.650 1.00 95.88 87 VAL A CA 1
ATOM 655 C C . VAL A 1 87 ? 10.607 -1.404 -0.949 1.00 95.88 87 VAL A C 1
ATOM 657 O O . VAL A 1 87 ? 11.131 -1.016 0.086 1.00 95.88 87 VAL A O 1
ATOM 660 N N . GLU A 1 88 ? 10.963 -2.548 -1.523 1.00 93.94 88 GLU A N 1
ATOM 661 C CA . GLU A 1 88 ? 12.034 -3.393 -0.993 1.00 93.94 88 GLU A CA 1
ATOM 662 C C . GLU A 1 88 ? 13.381 -3.036 -1.619 1.00 93.94 88 GLU A C 1
ATOM 664 O O . GLU A 1 88 ? 14.382 -3.010 -0.919 1.00 93.94 88 GLU A O 1
ATOM 669 N N . ARG A 1 89 ? 13.425 -2.736 -2.923 1.00 91.12 89 ARG A N 1
ATOM 670 C CA . ARG A 1 89 ? 14.671 -2.389 -3.624 1.00 91.12 89 ARG A CA 1
ATOM 671 C C . ARG A 1 89 ? 14.406 -1.533 -4.853 1.00 91.12 89 ARG A C 1
ATOM 673 O O . ARG A 1 89 ? 13.379 -1.702 -5.509 1.00 91.12 89 ARG A O 1
ATOM 680 N N . ILE A 1 90 ? 15.359 -0.676 -5.208 1.00 92.31 90 ILE A N 1
ATOM 681 C CA . ILE A 1 90 ? 15.323 0.136 -6.427 1.00 92.31 90 ILE A CA 1
ATOM 682 C C . ILE A 1 90 ? 16.493 -0.279 -7.327 1.00 92.31 90 ILE A C 1
ATOM 684 O O . ILE A 1 90 ? 17.637 -0.367 -6.889 1.00 92.31 90 ILE A O 1
ATOM 688 N N . GLU A 1 91 ? 16.210 -0.555 -8.597 1.00 91.88 91 GLU A N 1
ATOM 689 C CA . GLU A 1 91 ? 17.197 -0.965 -9.600 1.00 91.88 91 GLU A CA 1
ATOM 690 C C . GLU A 1 91 ? 17.117 -0.042 -10.819 1.00 91.88 91 GLU A C 1
ATOM 692 O O . GLU A 1 91 ? 16.037 0.192 -11.360 1.00 91.88 91 GLU A O 1
ATOM 697 N N . ALA A 1 92 ? 18.258 0.435 -11.306 1.00 89.38 92 ALA A N 1
ATOM 698 C CA . ALA A 1 92 ? 18.368 1.092 -12.601 1.00 89.38 92 ALA A CA 1
ATOM 699 C C . ALA A 1 92 ? 18.787 0.089 -13.678 1.00 89.38 92 ALA A C 1
ATOM 701 O O . ALA A 1 92 ? 19.715 -0.708 -13.493 1.00 89.38 92 ALA A O 1
ATOM 702 N N . ASP A 1 93 ? 18.122 0.154 -14.830 1.00 84.81 93 ASP A N 1
ATOM 703 C CA . ASP A 1 93 ? 18.625 -0.485 -16.036 1.00 84.81 93 ASP A CA 1
ATOM 704 C C . ASP A 1 93 ? 19.757 0.336 -16.683 1.00 84.81 93 ASP A C 1
ATOM 706 O O . ASP A 1 93 ? 20.006 1.499 -16.361 1.00 84.81 93 ASP A O 1
ATOM 710 N N . HIS A 1 94 ? 20.446 -0.282 -17.641 1.00 80.00 94 HIS A N 1
ATOM 711 C CA . HIS A 1 94 ? 21.525 0.348 -18.407 1.00 80.00 94 HIS A CA 1
ATOM 712 C C . HIS A 1 94 ? 21.055 1.516 -19.295 1.00 80.00 94 HIS A C 1
ATOM 714 O O . HIS A 1 94 ? 21.884 2.230 -19.848 1.00 80.00 94 HIS A O 1
ATOM 720 N N . ARG A 1 95 ? 19.740 1.696 -19.468 1.00 79.69 95 ARG A N 1
ATOM 721 C CA . ARG A 1 95 ? 19.118 2.762 -20.267 1.00 79.69 95 ARG A CA 1
ATOM 722 C C . ARG A 1 95 ? 18.595 3.906 -19.390 1.00 79.69 95 ARG A C 1
ATOM 724 O O . ARG A 1 95 ? 17.936 4.803 -19.908 1.00 79.69 95 ARG A O 1
ATOM 731 N N . GLY A 1 96 ? 18.858 3.877 -18.081 1.00 77.81 96 GLY A N 1
ATOM 732 C CA . GLY A 1 96 ? 18.405 4.886 -17.123 1.00 77.81 96 GLY A CA 1
ATOM 733 C C . GLY A 1 96 ? 16.930 4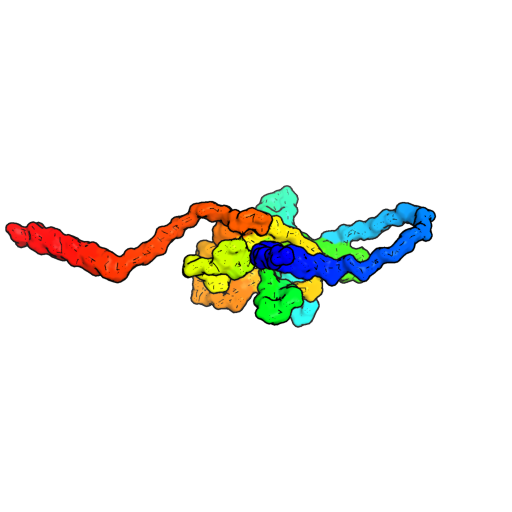.774 -16.715 1.00 77.81 96 GLY A C 1
ATOM 734 O O . GLY A 1 96 ? 16.408 5.676 -16.060 1.00 77.81 96 GLY A O 1
ATOM 735 N N . SER A 1 97 ? 16.231 3.694 -17.074 1.00 87.88 97 SER A N 1
ATOM 736 C CA . SER A 1 97 ? 14.895 3.406 -16.548 1.00 87.88 97 SER A CA 1
ATOM 737 C C . SER A 1 97 ? 14.994 2.690 -15.205 1.00 87.88 97 SER A C 1
ATOM 739 O O . SER A 1 97 ? 15.607 1.629 -15.082 1.00 87.88 97 SER A O 1
ATOM 741 N N . ALA A 1 98 ? 14.352 3.269 -14.194 1.00 91.69 98 ALA A N 1
ATOM 742 C CA . ALA A 1 98 ? 14.285 2.692 -12.861 1.00 91.69 98 ALA A CA 1
ATOM 743 C C . ALA A 1 98 ? 13.120 1.697 -12.735 1.00 91.69 98 ALA A C 1
ATOM 745 O O . ALA A 1 98 ? 12.007 1.922 -13.228 1.00 91.69 98 ALA A O 1
ATOM 746 N N . ARG A 1 99 ? 13.385 0.597 -12.038 1.00 93.56 99 ARG A N 1
ATOM 747 C CA . ARG A 1 99 ? 12.427 -0.419 -11.613 1.00 93.56 99 ARG A CA 1
ATOM 748 C C . ARG A 1 99 ? 12.471 -0.532 -10.098 1.00 93.56 99 ARG A C 1
ATOM 750 O O . ARG A 1 99 ? 13.521 -0.361 -9.487 1.00 93.56 99 ARG A O 1
ATOM 757 N N . VAL A 1 100 ? 11.334 -0.850 -9.507 1.00 94.19 100 VAL A N 1
ATOM 758 C CA . VAL A 1 100 ? 11.190 -1.029 -8.065 1.00 94.19 100 VAL A CA 1
ATOM 759 C C . VAL A 1 100 ? 10.714 -2.443 -7.786 1.00 94.19 100 VAL A C 1
ATOM 761 O O . VAL A 1 100 ? 9.746 -2.909 -8.385 1.00 94.19 100 VAL A O 1
ATOM 764 N N . ARG A 1 101 ? 11.415 -3.145 -6.897 1.00 95.06 101 ARG A N 1
ATOM 765 C CA . ARG A 1 101 ? 10.924 -4.382 -6.299 1.00 95.06 101 ARG A CA 1
ATOM 766 C C . ARG A 1 101 ? 10.069 -4.001 -5.103 1.00 95.06 101 ARG A C 1
ATOM 768 O O . ARG A 1 101 ? 10.541 -3.287 -4.218 1.00 95.06 101 ARG A O 1
ATOM 775 N N . VAL A 1 102 ? 8.839 -4.483 -5.081 1.00 95.88 102 VAL A N 1
ATOM 776 C CA . VAL A 1 102 ? 7.841 -4.094 -4.089 1.00 95.88 102 VAL A CA 1
ATOM 777 C C . VAL A 1 102 ? 7.239 -5.309 -3.398 1.00 95.88 102 VAL A C 1
ATOM 779 O O . VAL A 1 102 ? 7.282 -6.422 -3.927 1.00 95.88 102 VAL A O 1
ATOM 782 N N . ARG A 1 103 ? 6.688 -5.079 -2.208 1.00 96.69 103 ARG A N 1
ATOM 783 C CA . ARG A 1 103 ? 5.825 -6.006 -1.472 1.00 96.69 103 ARG A CA 1
ATOM 784 C C . ARG A 1 103 ? 4.448 -5.364 -1.341 1.00 96.69 103 ARG A C 1
ATOM 786 O O . ARG A 1 103 ? 4.349 -4.239 -0.849 1.00 96.69 103 ARG A O 1
ATOM 793 N N . TRP A 1 104 ? 3.408 -6.049 -1.800 1.00 97.31 104 TRP A N 1
ATOM 794 C CA . TRP A 1 104 ? 2.069 -5.470 -1.889 1.00 97.31 104 TRP A CA 1
ATOM 795 C C . TRP A 1 104 ? 1.358 -5.425 -0.539 1.00 97.31 104 TRP A C 1
ATOM 797 O O . TRP A 1 104 ? 1.416 -6.377 0.248 1.00 97.31 104 TRP A O 1
ATOM 807 N N . TYR A 1 105 ? 0.631 -4.338 -0.308 1.00 97.62 105 TYR A N 1
ATOM 808 C CA . TYR A 1 105 ? -0.430 -4.290 0.682 1.00 97.62 105 TYR A CA 1
ATOM 809 C C . TYR A 1 105 ? -1.771 -4.535 -0.001 1.00 97.62 105 TYR A C 1
ATOM 811 O O . TYR A 1 105 ? -2.049 -3.951 -1.043 1.00 97.62 105 TYR A O 1
ATOM 819 N N . TYR A 1 106 ? -2.597 -5.374 0.612 1.00 95.81 106 TYR A N 1
ATOM 820 C CA . TYR A 1 106 ? -3.953 -5.652 0.152 1.00 95.81 106 TYR A CA 1
ATOM 821 C C . TYR A 1 106 ? -4.944 -4.862 0.990 1.00 95.81 106 TYR A C 1
ATOM 823 O O . TYR A 1 106 ? -4.820 -4.791 2.217 1.00 95.81 106 TYR A O 1
ATOM 831 N N . ARG A 1 107 ? -5.951 -4.297 0.336 1.00 95.88 107 ARG A N 1
ATOM 832 C CA . ARG A 1 107 ? -7.109 -3.724 1.011 1.00 95.88 107 ARG A CA 1
ATOM 833 C C . ARG A 1 107 ? -8.062 -4.845 1.447 1.00 95.88 107 ARG A C 1
ATOM 835 O O . ARG A 1 107 ? -8.096 -5.909 0.826 1.00 95.88 107 ARG A O 1
ATOM 842 N N . PRO A 1 108 ? -8.882 -4.627 2.486 1.00 94.12 108 PRO A N 1
ATOM 843 C CA . PRO A 1 108 ? -9.879 -5.596 2.931 1.00 94.12 108 PRO A CA 1
ATOM 844 C C . PRO A 1 108 ? -10.770 -6.166 1.823 1.00 94.12 108 PRO A C 1
ATOM 846 O O . PRO A 1 108 ? -10.998 -7.373 1.772 1.00 94.12 108 PRO A O 1
ATOM 849 N N . GLU A 1 109 ? -11.238 -5.307 0.923 1.00 93.44 109 GLU A N 1
ATOM 850 C CA . GLU A 1 109 ? -12.053 -5.645 -0.247 1.00 93.44 109 GLU A CA 1
ATOM 851 C C . GLU A 1 109 ? -11.336 -6.527 -1.280 1.00 93.44 109 GLU A C 1
ATOM 853 O O . GLU A 1 109 ? -11.999 -7.244 -2.021 1.00 93.44 109 GLU A O 1
ATOM 858 N N . GLU A 1 110 ? -10.003 -6.516 -1.306 1.00 90.56 110 GLU A N 1
ATOM 859 C CA . GLU A 1 110 ? -9.178 -7.312 -2.226 1.00 90.56 110 GLU A CA 1
ATOM 860 C C . GLU A 1 110 ? -8.815 -8.682 -1.637 1.00 90.56 110 GLU A C 1
ATOM 862 O O . GLU A 1 110 ? -8.287 -9.548 -2.335 1.00 90.56 110 GLU A O 1
ATOM 867 N N . SER A 1 111 ? -9.068 -8.890 -0.343 1.00 89.69 111 SER A N 1
ATOM 868 C CA . SER A 1 111 ? -8.809 -10.169 0.309 1.00 89.69 111 SER A CA 1
ATOM 869 C C . SER A 1 111 ? -9.865 -11.210 -0.068 1.00 89.69 111 SER A C 1
ATOM 871 O O . SER A 1 111 ? -11.037 -10.890 -0.260 1.00 89.69 111 SER A O 1
ATOM 873 N N . ALA A 1 112 ? -9.476 -12.486 -0.088 1.00 87.94 112 ALA A N 1
ATOM 874 C CA . ALA A 1 112 ? -10.388 -13.597 -0.3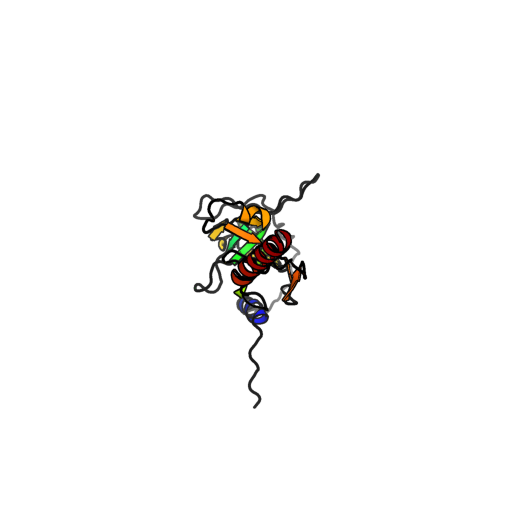86 1.00 87.94 112 ALA A CA 1
ATOM 875 C C . ALA A 1 112 ? -11.640 -13.638 0.519 1.00 87.94 112 ALA A C 1
ATOM 877 O O . ALA A 1 112 ? -12.697 -14.095 0.095 1.00 87.94 112 ALA A O 1
ATOM 878 N N . GLY A 1 113 ? -11.529 -13.156 1.763 1.00 86.56 113 GLY A N 1
ATOM 879 C CA . GLY A 1 113 ? -12.642 -13.087 2.715 1.00 86.56 113 GLY A CA 1
ATOM 880 C C . GLY A 1 113 ? -13.464 -11.796 2.654 1.00 86.56 113 GLY A C 1
ATOM 881 O O . GLY A 1 113 ? -14.436 -11.681 3.402 1.00 86.56 113 GLY A O 1
ATOM 882 N N . GLY A 1 114 ? -13.067 -10.835 1.817 1.00 90.56 114 GLY A N 1
ATOM 883 C CA . GLY A 1 114 ? -13.692 -9.524 1.687 1.00 90.56 114 GLY A CA 1
ATOM 884 C C . GLY A 1 114 ? -13.587 -8.631 2.930 1.00 90.56 114 GLY A C 1
ATOM 885 O O . GLY A 1 114 ? -13.013 -8.973 3.972 1.00 90.56 114 GLY A O 1
ATOM 886 N N . ARG A 1 115 ? -14.177 -7.436 2.823 1.00 92.12 115 ARG A N 1
ATOM 887 C CA . ARG A 1 115 ? -14.239 -6.472 3.925 1.00 92.12 115 ARG A CA 1
ATOM 888 C C . ARG A 1 115 ? -15.232 -6.939 4.996 1.00 92.12 115 ARG A C 1
ATOM 890 O O . ARG A 1 115 ? -16.357 -7.318 4.696 1.00 92.12 115 ARG A O 1
ATOM 897 N N . ARG A 1 116 ? -14.821 -6.862 6.264 1.00 89.75 116 ARG A N 1
ATOM 898 C CA . ARG A 1 116 ? -15.616 -7.210 7.448 1.00 89.75 116 ARG A CA 1
ATOM 899 C C . ARG A 1 116 ? -15.855 -5.965 8.298 1.00 89.75 116 ARG A C 1
ATOM 901 O O . ARG A 1 116 ? -15.119 -4.991 8.184 1.00 89.75 116 ARG A O 1
ATOM 908 N N . GLN A 1 117 ? -16.845 -6.022 9.189 1.00 88.00 117 GLN A N 1
ATOM 909 C CA . GLN A 1 117 ? -17.243 -4.885 10.035 1.00 88.00 117 GLN A CA 1
ATOM 910 C C . GLN A 1 117 ? -16.132 -4.385 10.970 1.00 88.00 117 GLN A C 1
ATOM 912 O O . GLN A 1 117 ? -16.109 -3.212 11.318 1.00 88.00 117 GLN A O 1
ATOM 917 N N . PHE A 1 118 ? -15.198 -5.254 11.366 1.00 85.81 118 PHE A N 1
ATOM 918 C CA . PHE A 1 118 ? -14.072 -4.868 12.220 1.00 85.81 118 PHE A CA 1
ATOM 919 C C . PHE A 1 118 ? -12.882 -4.287 11.441 1.00 85.81 118 PHE A C 1
ATOM 921 O O . PHE A 1 118 ? -11.889 -3.905 12.069 1.00 85.81 118 PHE A O 1
ATOM 928 N N . HIS A 1 119 ? -12.941 -4.255 10.103 1.00 91.56 119 HIS A N 1
ATOM 929 C CA . HIS A 1 119 ? -11.878 -3.673 9.293 1.00 91.56 119 HIS A CA 1
ATOM 930 C C . HIS A 1 119 ? -11.997 -2.150 9.252 1.00 91.56 119 HIS A C 1
ATOM 932 O O . HIS A 1 119 ? -13.050 -1.608 8.915 1.00 91.56 119 HIS A O 1
ATOM 938 N N . GLY A 1 120 ? -10.899 -1.457 9.542 1.00 91.31 120 GLY A N 1
ATOM 939 C CA . GLY A 1 120 ? -10.841 0.000 9.468 1.00 91.31 120 GLY A CA 1
ATOM 940 C C . GLY A 1 120 ? -10.917 0.518 8.028 1.00 91.31 120 GLY A C 1
ATOM 941 O O . GLY A 1 120 ? -10.575 -0.180 7.070 1.00 91.31 120 GLY A O 1
ATOM 942 N N . ALA A 1 121 ? -11.335 1.774 7.855 1.00 93.69 121 ALA A N 1
ATOM 943 C CA . ALA A 1 121 ? -11.386 2.415 6.535 1.00 93.69 121 ALA A CA 1
ATOM 944 C C . ALA A 1 121 ? -9.995 2.510 5.876 1.00 93.69 121 ALA A C 1
ATOM 946 O O . ALA A 1 121 ? -9.858 2.277 4.678 1.00 93.69 121 ALA A O 1
ATOM 947 N N . LYS A 1 122 ? -8.960 2.782 6.681 1.00 96.31 122 LYS A N 1
ATOM 948 C CA . LYS A 1 122 ? -7.551 2.910 6.270 1.00 96.31 122 LYS A CA 1
ATOM 949 C C . LYS A 1 122 ? -6.716 1.645 6.516 1.00 96.31 122 LYS A C 1
ATOM 951 O O . LYS A 1 122 ? -5.488 1.707 6.559 1.00 96.31 122 LYS A O 1
ATOM 956 N N . GLU A 1 123 ? -7.374 0.509 6.739 1.00 96.00 123 GLU A N 1
ATOM 957 C CA . GLU A 1 123 ? -6.691 -0.749 7.034 1.00 96.00 123 GLU A CA 1
ATOM 958 C C . GLU A 1 123 ? -6.112 -1.385 5.771 1.00 96.00 123 GLU A C 1
ATOM 960 O O . GLU A 1 123 ? -6.754 -1.406 4.721 1.00 96.00 123 GLU A O 1
ATOM 965 N N . LEU A 1 124 ? -4.912 -1.939 5.913 1.00 97.19 124 LEU A N 1
ATOM 966 C CA . LEU A 1 124 ? -4.195 -2.693 4.898 1.00 97.19 124 LEU A CA 1
ATOM 967 C C . LEU A 1 124 ? -3.623 -3.983 5.492 1.00 97.19 124 LEU A C 1
ATOM 969 O O . LEU A 1 124 ? -3.356 -4.071 6.694 1.00 97.19 124 LEU A O 1
ATOM 973 N N . PHE A 1 125 ? -3.373 -4.962 4.627 1.00 95.38 125 PHE A N 1
ATOM 974 C CA . PHE A 1 125 ? -2.745 -6.231 4.981 1.00 95.38 125 PHE A CA 1
ATOM 975 C C . PHE A 1 125 ? -1.426 -6.403 4.243 1.00 95.38 125 PHE A C 1
ATOM 977 O O . PHE A 1 125 ? -1.389 -6.358 3.014 1.00 95.38 125 PHE A O 1
ATOM 984 N N . LEU A 1 126 ? -0.334 -6.619 4.976 1.00 95.38 126 LEU A N 1
ATOM 985 C CA . LEU A 1 126 ? 0.973 -6.836 4.365 1.00 95.38 126 LEU A CA 1
ATOM 986 C C . LEU A 1 126 ? 1.030 -8.242 3.759 1.00 95.38 126 LEU A C 1
ATOM 988 O O . LEU A 1 126 ? 1.091 -9.229 4.489 1.00 95.38 126 LEU A O 1
ATOM 992 N N . SER A 1 127 ? 1.028 -8.351 2.433 1.00 95.12 127 SER A N 1
ATOM 993 C CA . SER A 1 127 ? 0.976 -9.662 1.776 1.00 95.12 127 SER A CA 1
ATOM 994 C C . SER A 1 127 ? 2.346 -10.320 1.623 1.00 95.12 127 SER A C 1
ATOM 996 O O . SER A 1 127 ? 3.362 -9.640 1.692 1.00 95.12 127 SER A O 1
ATOM 998 N N . ASP A 1 128 ? 2.417 -11.621 1.360 1.00 93.44 128 ASP A N 1
ATOM 999 C CA . ASP A 1 128 ? 3.621 -12.319 0.873 1.00 93.44 128 ASP A CA 1
ATOM 1000 C C . ASP A 1 128 ? 3.850 -12.169 -0.648 1.00 93.44 128 ASP A C 1
ATOM 1002 O O . ASP A 1 128 ? 4.742 -12.801 -1.217 1.00 93.44 128 ASP A O 1
ATOM 1006 N N . HIS A 1 129 ? 3.080 -11.302 -1.311 1.00 93.62 129 HIS A N 1
ATOM 1007 C CA . HIS A 1 129 ? 3.163 -11.066 -2.744 1.00 93.62 129 HIS A CA 1
ATOM 1008 C C . HIS A 1 129 ? 4.217 -9.998 -3.068 1.00 93.62 129 HIS A C 1
ATOM 1010 O O . HIS A 1 129 ? 4.080 -8.818 -2.729 1.00 93.62 129 HIS A O 1
ATOM 1016 N N . TYR A 1 130 ? 5.271 -10.427 -3.764 1.00 95.06 130 TYR A N 1
ATOM 1017 C CA . TYR A 1 130 ? 6.339 -9.569 -4.271 1.00 95.06 130 TYR A CA 1
ATOM 1018 C C . TYR A 1 130 ? 6.267 -9.423 -5.785 1.00 95.06 130 TYR A C 1
ATOM 1020 O O . TYR A 1 130 ? 6.022 -10.401 -6.487 1.00 95.06 130 TYR A O 1
ATOM 1028 N N . ASP A 1 131 ? 6.597 -8.235 -6.285 1.00 94.44 131 ASP A N 1
ATOM 1029 C CA . ASP A 1 131 ? 6.622 -7.958 -7.722 1.00 94.44 131 ASP A CA 1
ATOM 1030 C C . ASP A 1 131 ? 7.704 -6.925 -8.093 1.00 94.44 131 ASP A C 1
ATOM 1032 O O . ASP A 1 131 ? 8.329 -6.312 -7.222 1.00 94.44 131 ASP A O 1
ATOM 1036 N N . VAL A 1 132 ? 7.970 -6.749 -9.390 1.00 94.38 132 VAL A N 1
ATOM 1037 C CA . VAL A 1 132 ? 8.910 -5.761 -9.930 1.00 94.38 132 VAL A CA 1
ATOM 1038 C C . VAL A 1 132 ? 8.223 -4.857 -10.947 1.00 94.38 132 VAL A C 1
ATOM 1040 O O . VAL A 1 132 ? 8.095 -5.200 -12.125 1.00 94.38 132 VAL A O 1
ATOM 1043 N N . GLN A 1 133 ? 7.929 -3.637 -10.517 1.00 95.00 133 GLN A N 1
ATOM 1044 C CA . GLN A 1 133 ? 7.212 -2.631 -11.292 1.00 95.00 133 GLN A CA 1
ATOM 1045 C C . GLN A 1 133 ? 8.140 -1.535 -11.835 1.00 95.00 133 GLN A C 1
ATOM 1047 O O . GLN A 1 133 ? 9.296 -1.396 -11.422 1.00 95.00 133 GLN A O 1
ATOM 1052 N N . SER A 1 134 ? 7.661 -0.762 -12.812 1.00 93.31 134 SER A N 1
ATOM 1053 C CA . SER A 1 134 ? 8.374 0.438 -13.267 1.00 93.31 134 SER A CA 1
ATOM 1054 C C . SER A 1 134 ? 8.264 1.536 -12.212 1.00 93.31 134 SER A C 1
ATOM 1056 O O . SER A 1 134 ? 7.175 1.801 -11.723 1.00 93.31 134 SER A O 1
ATOM 1058 N N . ALA A 1 135 ? 9.346 2.261 -11.921 1.00 93.12 135 ALA A N 1
ATOM 1059 C CA . ALA A 1 135 ? 9.288 3.390 -10.985 1.00 93.12 135 ALA A CA 1
ATOM 1060 C C . ALA A 1 135 ? 8.386 4.546 -11.478 1.00 93.12 135 ALA A C 1
ATOM 1062 O O . ALA A 1 135 ? 8.060 5.458 -10.725 1.00 93.12 135 ALA A O 1
ATOM 1063 N N . ARG A 1 136 ? 7.974 4.521 -12.755 1.00 91.94 136 ARG A N 1
ATOM 1064 C CA . ARG A 1 136 ? 7.048 5.499 -13.349 1.00 91.94 136 ARG A CA 1
ATOM 1065 C C . ARG A 1 136 ? 5.594 5.308 -12.922 1.00 91.94 136 ARG A C 1
ATOM 1067 O O . ARG A 1 136 ? 4.803 6.218 -13.136 1.00 91.94 136 ARG A O 1
ATOM 1074 N N . THR A 1 137 ? 5.232 4.141 -12.389 1.00 93.56 137 THR A N 1
ATOM 1075 C CA . THR A 1 137 ? 3.863 3.889 -11.916 1.00 93.56 137 THR A CA 1
ATOM 1076 C C . THR A 1 137 ? 3.629 4.430 -10.509 1.00 93.56 137 THR A C 1
ATOM 1078 O O . THR A 1 137 ? 2.492 4.432 -10.057 1.00 93.56 137 THR A O 1
ATOM 1081 N N . ILE A 1 138 ? 4.677 4.896 -9.822 1.00 94.44 138 ILE A N 1
ATOM 1082 C CA . ILE A 1 138 ? 4.565 5.536 -8.513 1.00 94.44 138 ILE A CA 1
ATOM 1083 C C . ILE A 1 138 ? 3.941 6.920 -8.693 1.00 94.44 138 ILE A C 1
ATOM 1085 O O . ILE A 1 138 ? 4.498 7.767 -9.391 1.00 94.44 138 ILE A O 1
ATOM 1089 N N . GLU A 1 139 ? 2.810 7.145 -8.035 1.00 92.94 139 GLU A N 1
ATOM 1090 C CA . GLU A 1 139 ? 2.073 8.413 -8.063 1.00 92.94 139 GLU A CA 1
ATOM 1091 C C . GLU A 1 139 ? 2.349 9.257 -6.817 1.00 92.94 139 GLU A C 1
ATOM 1093 O O . GLU A 1 139 ? 2.326 10.485 -6.872 1.00 92.94 139 GLU A O 1
ATOM 1098 N N . GLY A 1 140 ? 2.684 8.610 -5.699 1.00 94.25 140 GLY A N 1
ATOM 1099 C CA . GLY A 1 140 ? 2.970 9.293 -4.446 1.00 94.25 140 GLY A CA 1
ATOM 1100 C C . GLY A 1 140 ? 3.583 8.387 -3.386 1.00 94.25 140 GLY A C 1
ATOM 1101 O O . GLY A 1 140 ? 3.791 7.191 -3.590 1.00 94.25 140 GLY A O 1
ATOM 1102 N N . THR A 1 141 ? 3.876 8.987 -2.239 1.00 95.19 141 THR A N 1
ATOM 1103 C CA . THR A 1 141 ? 4.349 8.307 -1.028 1.00 95.19 141 THR A CA 1
ATOM 1104 C C . THR A 1 141 ? 3.243 8.306 0.015 1.00 95.19 141 THR A C 1
ATOM 1106 O O . THR A 1 141 ? 2.559 9.321 0.161 1.00 95.19 141 THR A O 1
ATOM 1109 N N . CYS A 1 142 ? 3.138 7.229 0.782 1.00 96.19 142 CYS A N 1
ATOM 1110 C CA . CYS A 1 142 ? 2.194 7.100 1.886 1.00 96.19 142 CYS A CA 1
ATOM 1111 C C . CYS A 1 142 ? 2.881 6.527 3.129 1.00 96.19 142 CYS A C 1
ATOM 1113 O O . CYS A 1 142 ? 4.024 6.065 3.065 1.00 96.19 142 CYS A O 1
ATOM 1115 N N . VAL A 1 143 ? 2.193 6.561 4.270 1.00 96.00 143 VAL A N 1
ATOM 1116 C CA . VAL A 1 143 ? 2.698 6.007 5.529 1.00 96.00 143 VAL A CA 1
ATOM 1117 C C . VAL A 1 143 ? 1.788 4.874 5.975 1.00 96.00 143 VAL A C 1
ATOM 1119 O O . VAL A 1 143 ? 0.583 5.050 6.135 1.00 96.00 143 VAL A O 1
ATOM 1122 N N . VAL A 1 144 ? 2.370 3.692 6.185 1.00 96.75 144 VAL A N 1
ATOM 1123 C CA . VAL A 1 144 ? 1.657 2.545 6.757 1.00 96.75 144 VAL A CA 1
ATOM 1124 C C . VAL A 1 144 ? 2.142 2.338 8.184 1.00 96.75 144 VAL A C 1
ATOM 1126 O O . VAL A 1 144 ? 3.233 1.826 8.432 1.00 96.75 144 VAL A O 1
ATOM 1129 N N . HIS A 1 145 ? 1.316 2.763 9.128 1.00 95.25 145 HIS A N 1
ATOM 1130 C CA . HIS A 1 145 ? 1.594 2.714 10.554 1.00 95.25 145 HIS A CA 1
ATOM 1131 C C . HIS A 1 145 ? 1.353 1.320 11.135 1.00 95.25 145 HIS A C 1
ATOM 1133 O O . HIS A 1 145 ? 0.521 0.542 10.657 1.00 95.25 145 HIS A O 1
ATOM 1139 N N . SER A 1 146 ? 2.020 1.028 12.253 1.00 93.31 146 SER A N 1
ATOM 1140 C CA . SER A 1 146 ? 1.540 -0.029 13.146 1.00 93.31 146 SER A CA 1
ATOM 1141 C C . SER A 1 146 ? 0.190 0.382 13.740 1.00 93.31 146 SER A C 1
ATOM 1143 O O . SER A 1 146 ? -0.042 1.571 13.970 1.00 93.31 146 SER A O 1
ATOM 1145 N N . PHE A 1 147 ? -0.678 -0.579 14.062 1.00 91.44 147 PHE A N 1
ATOM 1146 C CA . PHE A 1 147 ? -1.970 -0.267 14.687 1.00 91.44 147 PHE A CA 1
ATOM 1147 C C . PHE A 1 147 ? -1.828 0.592 15.951 1.00 91.44 147 PHE A C 1
ATOM 1149 O O . PHE A 1 147 ? -2.538 1.578 16.103 1.00 91.44 147 PHE A O 1
ATOM 1156 N N . LYS A 1 148 ? -0.838 0.294 16.804 1.00 92.19 148 LYS A N 1
ATOM 1157 C CA . LYS A 1 148 ? -0.561 1.061 18.030 1.00 92.19 148 LYS A CA 1
ATOM 1158 C C . LYS A 1 148 ? -0.140 2.509 17.753 1.00 92.19 148 LYS A C 1
ATOM 1160 O O . LYS A 1 148 ? -0.432 3.383 18.563 1.00 92.19 148 LYS A O 1
ATOM 1165 N N . SER A 1 149 ? 0.599 2.753 16.672 1.00 92.81 149 SER A N 1
ATOM 1166 C CA . SER A 1 149 ? 1.010 4.108 16.280 1.00 92.81 149 SER A CA 1
ATOM 1167 C C . SER A 1 149 ? -0.160 4.871 15.671 1.00 92.81 149 SER A C 1
ATOM 1169 O O . SER A 1 149 ? -0.378 6.025 16.013 1.00 92.81 149 SER A O 1
ATOM 1171 N N . TYR A 1 150 ? -0.948 4.197 14.835 1.00 93.75 150 TYR A N 1
ATOM 1172 C CA . TYR A 1 150 ? -2.099 4.785 14.164 1.00 93.75 150 TYR A CA 1
ATOM 1173 C C . TYR A 1 150 ? -3.169 5.265 15.151 1.00 93.75 150 TYR A C 1
ATOM 1175 O O . TYR A 1 150 ? -3.668 6.374 15.019 1.00 93.75 150 TYR A O 1
ATOM 1183 N N . THR A 1 151 ? -3.474 4.486 16.197 1.00 92.00 151 THR A N 1
ATOM 1184 C CA . THR A 1 151 ? -4.457 4.883 17.227 1.00 92.00 151 THR A CA 1
ATOM 1185 C C . THR A 1 151 ? -4.028 6.085 18.074 1.00 92.00 151 THR A C 1
ATOM 1187 O O . THR A 1 151 ? -4.803 6.537 18.906 1.00 92.00 151 THR A O 1
ATOM 1190 N N . LYS A 1 152 ? -2.782 6.551 17.933 1.00 94.94 152 LYS A N 1
ATOM 1191 C CA . LYS A 1 152 ? -2.242 7.713 18.651 1.00 94.94 152 LYS A CA 1
ATOM 1192 C C . LYS A 1 152 ? -2.168 8.971 17.785 1.00 94.94 152 LYS A C 1
ATOM 1194 O O . LYS A 1 152 ? -1.741 10.000 18.294 1.00 94.94 152 LYS A O 1
ATOM 1199 N N . LEU A 1 153 ? -2.503 8.880 16.499 1.00 90.81 153 LEU A N 1
ATOM 1200 C CA . LEU A 1 153 ? -2.551 10.048 15.627 1.00 90.81 153 LEU A CA 1
ATOM 1201 C C . LEU A 1 153 ? -3.712 10.948 16.057 1.00 90.81 153 LEU A C 1
ATOM 1203 O O . LEU A 1 153 ? -4.818 10.459 16.282 1.00 90.81 153 LEU A O 1
ATOM 1207 N N . GLU A 1 154 ? -3.446 12.248 16.177 1.00 93.38 154 GLU A N 1
ATOM 1208 C CA . GLU A 1 154 ? -4.477 13.253 16.471 1.00 93.38 154 GLU A CA 1
ATOM 1209 C C . GLU A 1 154 ? -5.394 13.472 15.265 1.00 93.38 154 GLU A C 1
ATOM 1211 O O . GLU A 1 154 ? -6.608 13.573 1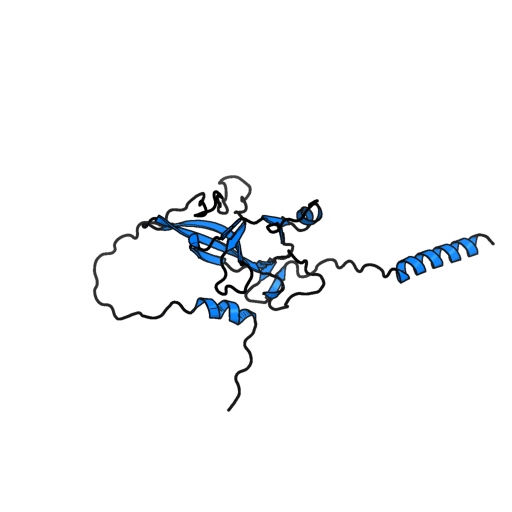5.425 1.00 93.38 154 GLU A O 1
ATOM 1216 N N . ASP A 1 155 ? -4.813 13.481 14.063 1.00 93.06 155 ASP A N 1
ATOM 1217 C CA . ASP A 1 155 ? -5.529 13.564 12.795 1.00 93.06 155 ASP A CA 1
ATOM 1218 C C . ASP A 1 155 ? -4.986 12.530 11.802 1.00 93.06 155 ASP A C 1
ATOM 1220 O O . ASP A 1 155 ? -3.783 12.252 11.751 1.00 93.06 155 ASP A O 1
ATOM 1224 N N . VAL A 1 156 ? -5.891 11.936 11.028 1.00 94.62 156 VAL A N 1
ATOM 1225 C CA . VAL A 1 156 ? -5.574 10.888 10.055 1.00 94.62 156 VAL A CA 1
ATOM 1226 C C . VAL A 1 156 ? -5.638 11.485 8.659 1.00 94.62 156 VAL A C 1
ATOM 1228 O O . VAL A 1 156 ? -6.718 11.740 8.122 1.00 94.62 156 VAL A O 1
ATOM 1231 N N . GLY A 1 157 ? -4.475 11.628 8.028 1.00 95.19 157 GLY A N 1
ATOM 1232 C CA . GLY A 1 157 ? -4.375 12.160 6.682 1.00 95.19 157 GLY A CA 1
ATOM 1233 C C . GLY A 1 157 ? -4.893 11.214 5.587 1.00 95.19 157 GLY A C 1
ATOM 1234 O O . GLY A 1 157 ? -5.135 10.015 5.787 1.00 95.19 157 GLY A O 1
ATOM 1235 N N . PRO A 1 158 ? -5.021 11.722 4.347 1.00 94.69 158 PRO A N 1
ATOM 1236 C CA . PRO A 1 158 ? -5.382 10.904 3.190 1.00 94.69 158 PRO A CA 1
ATOM 1237 C C . PRO A 1 158 ? -4.339 9.813 2.888 1.00 94.69 158 PRO A C 1
ATOM 1239 O O . PRO A 1 158 ? -4.712 8.744 2.404 1.00 94.69 158 PRO A O 1
ATOM 1242 N N . GLU A 1 159 ? -3.079 10.041 3.257 1.00 95.31 159 GLU A N 1
ATOM 1243 C CA . GLU A 1 159 ? -1.944 9.144 3.010 1.00 95.31 159 GLU A CA 1
ATOM 1244 C C . GLU A 1 159 ? -1.550 8.278 4.216 1.00 95.31 159 GLU A C 1
ATOM 1246 O O . GLU A 1 159 ? -0.567 7.536 4.147 1.00 95.31 159 GLU A O 1
ATOM 1251 N N . ASP A 1 160 ? -2.314 8.356 5.308 1.00 96.31 160 ASP A N 1
ATOM 1252 C CA . ASP A 1 160 ? -2.104 7.548 6.503 1.00 96.31 160 ASP A CA 1
ATOM 1253 C C . ASP A 1 160 ? -2.944 6.273 6.450 1.00 96.31 160 ASP A C 1
ATOM 1255 O O . ASP A 1 160 ? -4.175 6.288 6.349 1.00 96.31 160 ASP A O 1
ATOM 1259 N N . TYR A 1 161 ? -2.247 5.150 6.546 1.00 97.75 161 TYR A N 1
ATOM 1260 C CA . TYR A 1 161 ? -2.808 3.810 6.593 1.00 97.75 161 TYR A CA 1
ATOM 1261 C C . TYR A 1 161 ? -2.298 3.074 7.823 1.00 97.75 161 TYR A C 1
ATOM 1263 O O . TYR A 1 161 ? -1.320 3.481 8.450 1.00 97.75 161 TYR A O 1
ATOM 1271 N N . PHE A 1 162 ? -2.915 1.944 8.155 1.00 97.12 162 PHE A N 1
ATOM 1272 C CA . PHE A 1 162 ? -2.376 1.065 9.185 1.00 97.12 162 PHE A CA 1
ATOM 1273 C C . PHE A 1 162 ? -2.437 -0.399 8.792 1.00 97.12 162 PHE A C 1
ATOM 1275 O O . PHE A 1 162 ? -3.309 -0.835 8.043 1.00 97.12 162 PHE A O 1
ATOM 1282 N N . CYS A 1 163 ? -1.510 -1.166 9.356 1.00 95.25 163 CYS A N 1
ATOM 1283 C CA . CYS A 1 163 ? -1.425 -2.602 9.176 1.00 95.25 163 CYS A CA 1
ATOM 1284 C C . CYS A 1 163 ? -1.289 -3.289 10.539 1.00 95.25 163 CYS A C 1
ATOM 1286 O O . CYS A 1 163 ? -0.472 -2.900 11.378 1.00 95.25 163 CYS A O 1
ATOM 1288 N N . ARG A 1 164 ? -2.096 -4.332 10.754 1.00 92.00 164 ARG A N 1
ATOM 1289 C CA . ARG A 1 164 ? -2.015 -5.229 11.925 1.00 92.00 164 ARG A CA 1
ATOM 1290 C C . ARG A 1 164 ? -1.937 -6.710 11.567 1.00 92.00 164 ARG A C 1
ATOM 1292 O O . ARG A 1 164 ? -1.716 -7.524 12.456 1.00 92.00 164 ARG A O 1
ATOM 1299 N N . PHE A 1 165 ? -2.098 -7.037 10.287 1.00 89.38 165 PHE A N 1
ATOM 1300 C CA . PHE A 1 165 ? -2.105 -8.402 9.785 1.00 89.38 165 PHE A CA 1
ATOM 1301 C C . PHE A 1 165 ? -1.139 -8.571 8.622 1.00 89.38 165 PHE A C 1
ATOM 1303 O O . PHE A 1 165 ? -1.067 -7.722 7.731 1.00 89.38 165 PHE A O 1
ATOM 1310 N N . GLU A 1 166 ? -0.467 -9.714 8.592 1.00 91.62 166 GLU A N 1
ATOM 1311 C CA . GLU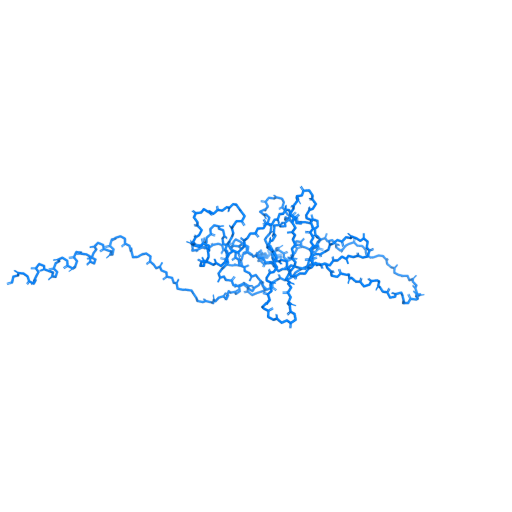 A 1 166 ? 0.090 -10.253 7.360 1.00 91.62 166 GLU A CA 1
ATOM 1312 C C . GLU A 1 166 ? -0.957 -11.110 6.644 1.00 91.62 166 GLU A C 1
ATOM 1314 O O . GLU A 1 166 ? -1.778 -11.772 7.283 1.00 91.62 166 GLU A O 1
ATOM 1319 N N . TYR A 1 167 ? -0.918 -11.099 5.314 1.00 90.81 167 TYR A N 1
ATOM 1320 C CA . TYR A 1 167 ? -1.840 -11.823 4.446 1.00 90.81 167 TYR A CA 1
ATOM 1321 C C . TYR A 1 167 ? -1.078 -12.776 3.524 1.00 90.81 167 TYR A C 1
ATOM 1323 O O . TYR A 1 167 ? -0.077 -12.407 2.915 1.00 90.81 167 TYR A O 1
ATOM 1331 N N . LYS A 1 168 ? -1.551 -14.013 3.401 1.00 91.31 168 LYS A N 1
ATOM 1332 C CA . LYS A 1 168 ? -1.005 -14.993 2.458 1.00 91.31 168 LYS A CA 1
ATOM 1333 C C . LYS A 1 168 ? -1.834 -14.956 1.186 1.00 91.31 168 LYS A C 1
ATOM 1335 O O . LYS A 1 168 ? -2.924 -15.526 1.156 1.00 91.31 168 LYS A O 1
ATOM 1340 N N . ALA A 1 169 ? -1.332 -14.305 0.142 1.00 87.56 169 ALA A N 1
ATOM 1341 C CA . ALA A 1 169 ? -2.090 -14.056 -1.083 1.00 87.56 169 ALA A CA 1
ATOM 1342 C C . ALA A 1 169 ? -2.531 -15.355 -1.777 1.00 87.56 169 ALA A C 1
ATOM 1344 O O . ALA A 1 169 ? -3.618 -15.411 -2.343 1.00 87.56 169 ALA A O 1
ATOM 1345 N N . ALA A 1 170 ? -1.723 -16.416 -1.679 1.00 87.31 170 ALA A N 1
ATOM 1346 C CA . ALA A 1 170 ? -2.030 -17.711 -2.284 1.00 87.31 170 ALA A CA 1
ATOM 1347 C C . ALA A 1 170 ? -3.127 -18.499 -1.547 1.00 87.31 170 ALA A C 1
ATOM 1349 O O . ALA A 1 170 ? -3.881 -19.231 -2.179 1.00 87.31 170 ALA A O 1
ATOM 1350 N N . THR A 1 171 ? -3.210 -18.389 -0.216 1.00 87.81 171 THR A N 1
ATOM 1351 C CA . THR A 1 171 ? -4.128 -19.211 0.596 1.00 87.81 171 THR A CA 1
ATOM 1352 C C . THR A 1 171 ? -5.291 -18.430 1.195 1.00 87.81 171 THR A C 1
ATOM 1354 O O . THR A 1 171 ? -6.216 -19.028 1.734 1.00 87.81 171 THR A O 1
ATOM 1357 N N . GLY A 1 172 ? -5.241 -17.099 1.164 1.00 86.44 172 GLY A N 1
ATOM 1358 C CA . GLY A 1 172 ? -6.195 -16.240 1.857 1.00 86.44 172 GLY A CA 1
ATOM 1359 C C . GLY A 1 172 ? -6.030 -16.209 3.382 1.00 86.44 172 GLY A C 1
ATOM 1360 O O . GLY A 1 172 ? -6.892 -15.667 4.069 1.00 86.44 172 GLY A O 1
ATOM 1361 N N . GLY A 1 173 ? -4.956 -16.799 3.918 1.00 85.25 173 GLY A N 1
ATOM 1362 C CA . GLY A 1 173 ? -4.701 -16.866 5.358 1.00 85.25 173 GLY A CA 1
ATOM 1363 C C . GLY A 1 173 ? -4.191 -15.549 5.947 1.00 85.25 173 GLY A C 1
ATOM 1364 O O . GLY A 1 173 ? -3.557 -14.758 5.251 1.00 85.25 173 GLY A O 1
ATOM 1365 N N . PHE A 1 174 ? -4.416 -15.351 7.247 1.00 85.50 174 PHE A N 1
ATOM 1366 C CA . PHE A 1 174 ? -3.959 -14.180 7.999 1.00 85.50 174 PHE A CA 1
ATOM 1367 C C . PHE A 1 174 ? -3.022 -14.573 9.141 1.00 85.50 174 PHE A C 1
ATOM 1369 O O . PHE A 1 174 ? -3.202 -15.623 9.758 1.00 85.50 174 PHE A O 1
ATOM 1376 N N . THR A 1 175 ? -2.055 -13.704 9.437 1.00 84.69 175 THR A N 1
ATOM 1377 C CA . THR A 1 175 ? -1.177 -13.816 10.606 1.00 84.69 175 THR A CA 1
ATOM 1378 C C . THR A 1 175 ? -1.190 -12.491 11.382 1.00 84.69 175 THR A C 1
ATOM 1380 O O . THR A 1 175 ? -0.887 -11.456 10.786 1.00 84.69 175 THR A O 1
ATOM 1383 N N . PRO A 1 176 ? -1.488 -12.483 12.694 1.00 79.44 176 PRO A N 1
ATOM 1384 C CA . PRO A 1 176 ? -1.931 -13.624 13.499 1.00 79.44 176 PRO A CA 1
ATOM 1385 C C . PRO A 1 176 ? -3.333 -14.110 13.095 1.00 79.44 176 PRO A C 1
ATOM 1387 O O . PRO A 1 176 ? -4.179 -13.332 12.663 1.00 79.44 176 PRO A O 1
ATOM 1390 N N . ASP A 1 177 ? -3.574 -15.407 13.259 1.00 70.00 177 ASP A N 1
ATOM 1391 C CA . ASP A 1 177 ? -4.850 -16.087 13.002 1.00 70.00 177 ASP A CA 1
ATOM 1392 C C . ASP A 1 177 ? -5.913 -15.782 14.075 1.00 70.00 177 ASP A C 1
ATOM 1394 O O . ASP A 1 177 ? -7.112 -15.954 13.846 1.00 70.00 177 ASP A O 1
ATOM 1398 N N . ARG A 1 178 ? -5.483 -15.291 15.245 1.00 66.50 178 ARG A N 1
ATOM 1399 C CA . ARG A 1 178 ? -6.343 -14.898 16.368 1.00 66.50 178 ARG A CA 1
ATOM 1400 C C . ARG A 1 178 ? -6.053 -13.464 16.791 1.00 66.50 178 ARG A C 1
ATOM 1402 O O . ARG A 1 178 ? -4.907 -13.105 17.045 1.00 66.50 178 ARG A O 1
ATOM 1409 N N . VAL A 1 179 ? -7.106 -12.664 16.937 1.00 67.12 179 VAL A N 1
ATOM 1410 C CA . VAL A 1 179 ? -7.028 -11.302 17.485 1.00 67.12 179 VAL A CA 1
ATOM 1411 C C . VAL A 1 179 ? -8.063 -11.133 18.576 1.00 67.12 179 VAL A C 1
ATOM 1413 O O . VAL A 1 179 ? -9.174 -11.651 18.471 1.00 67.12 179 VAL A O 1
ATOM 1416 N N . ALA A 1 180 ? -7.684 -10.419 19.635 1.00 60.16 180 ALA A N 1
ATOM 1417 C CA . ALA A 1 180 ? -8.587 -10.086 20.723 1.00 60.16 180 ALA A CA 1
ATOM 1418 C C . ALA A 1 180 ? -9.770 -9.267 20.184 1.00 60.16 180 ALA A C 1
ATOM 1420 O O . ALA A 1 180 ? -9.592 -8.194 19.608 1.00 60.16 180 ALA A O 1
ATOM 1421 N N . VAL A 1 181 ? -10.980 -9.787 20.371 1.00 53.41 181 VAL A N 1
ATOM 1422 C CA . VAL A 1 181 ? -12.220 -9.090 20.031 1.00 53.41 181 VAL A CA 1
ATOM 1423 C C . VAL A 1 181 ? -12.707 -8.388 21.287 1.00 53.41 181 VAL A C 1
ATOM 1425 O O . VAL A 1 181 ? -13.038 -9.045 22.271 1.00 53.41 181 VAL A O 1
ATOM 1428 N N . TYR A 1 182 ? -12.777 -7.061 21.253 1.00 54.62 182 TYR A N 1
ATOM 1429 C CA . TYR A 1 182 ? -13.495 -6.318 22.280 1.00 54.62 182 TYR A CA 1
ATOM 1430 C C . TYR A 1 182 ? -14.955 -6.215 21.838 1.00 54.62 182 TYR A C 1
ATOM 1432 O O . TYR A 1 182 ? -15.267 -5.506 20.881 1.00 54.62 182 TYR A O 1
ATOM 1440 N N . ARG A 1 183 ? -15.859 -6.960 22.485 1.00 51.78 183 ARG A N 1
ATOM 1441 C CA . ARG A 1 183 ? -17.285 -6.633 22.385 1.00 51.78 183 ARG A CA 1
ATOM 1442 C C . ARG A 1 183 ? -17.499 -5.382 23.233 1.00 51.78 183 ARG A C 1
ATOM 1444 O O . ARG A 1 183 ? -17.235 -5.463 24.432 1.00 51.78 183 ARG A O 1
ATOM 1451 N N . PRO A 1 184 ? -17.989 -4.260 22.678 1.00 48.81 184 PRO A N 1
ATOM 1452 C CA . PRO A 1 184 ? -18.579 -3.250 23.534 1.00 48.81 184 PRO A CA 1
ATOM 1453 C C . PRO A 1 184 ? -19.732 -3.945 24.261 1.00 48.81 184 PRO A C 1
ATOM 1455 O O . PRO A 1 184 ? -20.657 -4.462 23.626 1.00 48.81 184 PRO A O 1
ATOM 1458 N N . LEU A 1 185 ? -19.624 -4.057 25.586 1.00 47.22 185 LEU A N 1
ATOM 1459 C CA . LEU A 1 185 ? -20.758 -4.445 26.411 1.00 47.22 185 LEU A CA 1
ATOM 1460 C C . LEU A 1 185 ? -21.897 -3.510 26.018 1.00 47.22 185 LEU A C 1
ATOM 1462 O O . LEU A 1 185 ? -21.696 -2.296 25.935 1.00 47.22 185 LEU A O 1
ATOM 1466 N N . SER A 1 186 ? -23.055 -4.076 25.674 1.00 56.28 186 SER A N 1
ATOM 1467 C CA . SER A 1 186 ? -24.194 -3.248 25.286 1.00 56.28 186 SER A CA 1
ATOM 1468 C C . SER A 1 186 ? -24.437 -2.190 26.374 1.00 56.28 186 SER A C 1
ATOM 1470 O O . SER A 1 186 ? -24.224 -2.492 27.552 1.00 56.28 186 SER A O 1
ATOM 1472 N N . PRO A 1 187 ? -24.893 -0.974 26.028 1.00 62.78 187 PRO A N 1
ATOM 1473 C CA . PRO A 1 187 ? -25.273 0.014 27.036 1.00 62.78 187 PRO A CA 1
ATOM 1474 C C . PRO A 1 187 ? -26.246 -0.582 28.063 1.00 62.78 187 PRO A C 1
ATOM 1476 O O . PRO A 1 187 ? -26.135 -0.304 29.251 1.00 62.78 187 PRO A O 1
ATOM 1479 N N . LEU A 1 188 ? -27.118 -1.496 27.616 1.00 57.81 188 LEU A N 1
ATOM 1480 C CA . LEU A 1 188 ? -27.999 -2.288 28.471 1.00 57.81 188 LEU A CA 1
ATOM 1481 C C . LEU A 1 188 ? -27.238 -3.160 29.480 1.00 57.81 188 LEU A C 1
ATOM 1483 O O . LEU A 1 188 ? -27.636 -3.229 30.629 1.00 57.81 188 LEU A O 1
ATOM 1487 N N . PHE A 1 189 ? -26.142 -3.805 29.081 1.00 62.12 189 PHE A N 1
ATOM 1488 C CA . PHE A 1 189 ? -25.309 -4.624 29.970 1.00 62.12 189 PHE A CA 1
ATOM 1489 C C . PHE A 1 189 ? -24.594 -3.781 31.031 1.00 62.12 189 PHE A C 1
ATOM 1491 O O . PHE A 1 189 ? -24.488 -4.206 32.177 1.00 62.12 189 PHE A O 1
ATOM 1498 N N . ILE A 1 190 ? -24.129 -2.582 30.666 1.00 61.09 190 ILE A N 1
ATOM 1499 C CA . ILE A 1 190 ? -23.511 -1.644 31.614 1.00 61.09 190 ILE A CA 1
ATOM 1500 C C . ILE A 1 190 ? -24.566 -1.157 32.615 1.00 61.09 190 ILE A C 1
ATOM 1502 O O . ILE A 1 190 ? -24.333 -1.199 33.822 1.00 61.09 190 ILE A O 1
ATOM 1506 N N . LEU A 1 191 ? -25.750 -0.774 32.127 1.00 61.31 191 LEU A N 1
ATOM 1507 C CA . LEU A 1 191 ? -26.865 -0.339 32.970 1.00 61.31 191 LEU A CA 1
ATOM 1508 C C . LEU A 1 191 ? -27.370 -1.459 33.884 1.00 61.31 191 LEU A C 1
ATOM 1510 O O . LEU A 1 191 ? -27.562 -1.211 35.067 1.00 61.31 191 LEU A O 1
ATOM 1514 N N . LEU A 1 192 ? -27.519 -2.687 33.380 1.00 62.69 192 LEU A N 1
ATOM 1515 C CA . LEU A 1 192 ? -27.913 -3.843 34.190 1.00 62.69 192 LEU A CA 1
ATOM 1516 C C . LEU A 1 192 ? -26.869 -4.134 35.271 1.00 62.69 192 LEU A C 1
ATOM 1518 O O . LEU A 1 192 ? -27.234 -4.222 36.434 1.00 62.69 192 LEU A O 1
ATOM 1522 N N . SER A 1 193 ? -25.572 -4.130 34.938 1.00 62.69 193 SER A N 1
ATOM 1523 C CA . SER A 1 193 ? -24.520 -4.320 35.949 1.00 62.69 193 SER A CA 1
ATOM 1524 C C . SER A 1 193 ? -24.487 -3.209 37.007 1.00 62.69 193 SER A C 1
ATOM 1526 O O . SER A 1 193 ? -24.196 -3.471 38.171 1.00 62.69 193 SER A O 1
ATOM 1528 N N . SER A 1 194 ? -24.830 -1.972 36.630 1.00 65.44 194 SER A N 1
ATOM 1529 C CA . SER A 1 194 ? -24.960 -0.857 37.571 1.00 65.44 194 SER A CA 1
ATOM 1530 C C . SER A 1 194 ? -26.199 -0.991 38.459 1.00 65.44 194 SER A C 1
ATOM 1532 O O . SER A 1 194 ? -26.142 -0.608 39.624 1.00 65.44 194 SER A O 1
ATOM 1534 N N . MET A 1 195 ? -27.310 -1.508 37.928 1.00 67.75 195 MET A N 1
ATOM 1535 C CA . MET A 1 195 ? -28.547 -1.721 38.686 1.00 67.75 195 MET A CA 1
ATOM 1536 C C . MET A 1 195 ? -28.415 -2.910 39.639 1.00 67.75 195 MET A C 1
ATOM 1538 O O . MET A 1 195 ? -28.815 -2.799 40.792 1.00 67.75 195 MET A O 1
ATOM 1542 N N . ASP A 1 196 ? -27.766 -3.995 39.214 1.00 67.69 196 ASP A N 1
ATOM 1543 C CA . ASP A 1 196 ? -27.454 -5.145 40.070 1.00 67.69 196 ASP A CA 1
ATOM 1544 C C . ASP A 1 196 ? -26.522 -4.748 41.227 1.00 67.69 196 ASP A C 1
ATOM 1546 O O . ASP A 1 196 ? -26.668 -5.235 42.349 1.00 67.69 196 ASP A O 1
ATOM 1550 N N . PHE A 1 197 ? -25.587 -3.820 40.992 1.00 62.28 197 PHE A N 1
ATOM 1551 C CA . PHE A 1 197 ? -24.744 -3.251 42.047 1.00 62.28 197 PHE A CA 1
ATOM 1552 C C . PHE A 1 197 ? -25.550 -2.371 43.017 1.00 62.28 197 PHE A C 1
ATOM 1554 O O . PHE A 1 197 ? -25.349 -2.442 44.227 1.00 62.28 197 PHE A O 1
ATOM 1561 N N . TYR A 1 198 ? -26.498 -1.580 42.504 1.00 66.88 198 TYR A N 1
ATOM 1562 C CA . TYR A 1 198 ? -27.364 -0.721 43.319 1.00 66.88 198 TYR A CA 1
ATOM 1563 C C . TYR A 1 198 ? -28.343 -1.531 44.182 1.00 66.88 198 TYR A C 1
ATOM 1565 O O . TYR A 1 198 ? -28.531 -1.215 45.352 1.00 66.88 198 TYR A O 1
ATOM 1573 N N . ILE A 1 199 ? -28.918 -2.609 43.637 1.00 69.94 199 ILE A N 1
ATOM 1574 C CA . ILE A 1 199 ? -29.813 -3.519 44.367 1.00 69.94 199 ILE A CA 1
ATOM 1575 C C . ILE A 1 199 ? -29.047 -4.279 45.455 1.00 69.94 199 ILE A C 1
ATOM 1577 O O . ILE A 1 199 ? -29.528 -4.359 46.581 1.00 69.94 199 ILE A O 1
ATOM 1581 N N . ASN A 1 200 ? -27.843 -4.786 45.165 1.00 66.31 200 ASN A N 1
ATOM 1582 C CA . ASN A 1 200 ? -27.017 -5.438 46.188 1.00 66.31 200 ASN A CA 1
ATOM 1583 C C . ASN A 1 200 ? -26.570 -4.467 47.294 1.00 66.31 200 ASN A C 1
ATOM 1585 O O . ASN A 1 200 ? -26.457 -4.883 48.441 1.00 66.31 200 ASN A O 1
ATOM 1589 N N . LEU A 1 201 ? -26.346 -3.186 46.978 1.00 65.62 201 LEU A N 1
ATOM 1590 C CA . LEU A 1 201 ? -26.054 -2.159 47.982 1.00 65.62 201 LEU A CA 1
ATOM 1591 C C . LEU A 1 201 ? -27.283 -1.833 48.847 1.00 65.62 201 LEU A C 1
ATOM 1593 O O . LEU A 1 201 ? -27.142 -1.673 50.055 1.00 65.62 201 LEU A O 1
ATOM 1597 N N . LEU A 1 202 ? -28.481 -1.776 48.253 1.00 68.19 202 LEU A N 1
ATOM 1598 C CA . LEU A 1 202 ? -29.740 -1.559 48.978 1.00 68.19 202 LEU A CA 1
ATOM 1599 C C . LEU A 1 202 ? -30.079 -2.732 49.912 1.00 68.19 202 LEU A C 1
ATOM 1601 O O . LEU A 1 202 ? -30.529 -2.508 51.025 1.00 68.19 202 LEU A O 1
ATOM 1605 N N . MET A 1 203 ? -29.796 -3.967 49.488 1.00 68.94 203 MET A N 1
ATOM 1606 C CA . MET A 1 203 ? -29.988 -5.189 50.286 1.00 68.94 203 MET A CA 1
ATOM 1607 C C . MET A 1 203 ? -28.949 -5.368 51.408 1.00 68.94 203 MET A C 1
ATOM 1609 O O . MET A 1 203 ? -29.088 -6.279 52.217 1.00 68.94 203 MET A O 1
ATOM 1613 N N . LEU A 1 204 ? -27.891 -4.547 51.438 1.00 66.25 204 LEU A N 1
ATOM 1614 C CA . LEU A 1 204 ? -26.875 -4.531 52.500 1.00 66.25 204 LEU A CA 1
ATOM 1615 C C . LEU A 1 204 ? -27.116 -3.428 53.548 1.00 66.25 204 LEU A C 1
ATOM 1617 O O . LEU A 1 204 ? -26.339 -3.317 54.496 1.00 66.25 204 LEU A O 1
ATOM 1621 N N . LEU A 1 205 ? -28.119 -2.572 53.326 1.00 65.12 205 LEU A N 1
ATOM 1622 C CA . LEU A 1 205 ? -28.462 -1.420 54.166 1.00 65.12 205 LEU A CA 1
ATOM 1623 C C . LEU A 1 205 ? -29.727 -1.638 55.021 1.00 65.12 205 LEU A C 1
ATOM 1625 O O . LEU A 1 205 ? -30.092 -0.726 55.762 1.00 65.12 205 LEU A O 1
ATOM 1629 N N . ASP A 1 206 ? -30.331 -2.828 54.957 1.00 52.62 206 ASP A N 1
ATOM 1630 C CA . ASP A 1 206 ? -31.325 -3.358 55.910 1.00 52.62 206 ASP A CA 1
ATOM 1631 C C . ASP A 1 206 ? -30.692 -4.464 56.779 1.00 52.62 206 ASP A C 1
ATOM 1633 O O . ASP A 1 206 ? -31.130 -4.634 57.942 1.00 52.62 206 ASP A O 1
#

Radius of gyration: 24.98 Å; chains: 1; bounding box: 60×44×92 Å

Organism: Ensete ventricosum (NCBI:txid4639)